Protein AF-0000000069237256 (afdb_homodimer)

pLDDT: mean 90.39, std 6.31, range [61.38, 97.62]

Solvent-accessible surface area (backbone atoms only — not comparable to full-atom values): 18627 Å² total; per-residue (Å²): 117,67,67,59,50,53,52,52,52,51,53,52,48,52,51,51,51,50,54,48,51,54,53,50,51,50,50,56,57,71,62,50,82,60,53,39,48,49,47,67,40,52,78,81,48,35,88,70,32,86,75,38,49,34,42,35,38,41,62,32,36,35,37,42,34,32,78,26,80,37,24,38,37,33,44,69,32,61,26,39,29,26,47,92,87,35,77,28,30,38,30,61,37,73,55,48,80,42,53,42,61,33,71,48,77,44,78,39,50,34,39,30,36,46,44,57,44,64,57,34,79,62,38,60,48,22,52,72,71,50,67,31,41,46,63,33,35,34,43,33,56,35,47,31,36,34,30,39,90,88,71,48,74,38,45,29,37,38,35,37,40,32,43,33,37,38,28,64,80,76,41,41,77,45,65,49,56,50,42,42,62,46,77,107,116,67,67,59,52,54,52,52,51,52,53,50,47,52,50,52,50,51,56,49,52,54,52,50,53,48,50,55,58,68,62,49,82,59,52,41,48,50,45,68,40,51,77,81,48,36,89,71,33,86,75,39,49,33,42,35,39,41,61,32,37,37,37,41,34,32,76,26,84,36,25,37,36,32,42,70,31,60,26,39,29,25,48,93,89,36,76,27,31,39,29,62,37,73,55,48,77,42,54,43,60,33,71,49,76,45,78,39,50,35,37,30,37,45,43,56,44,63,56,33,79,61,37,59,48,23,52,70,70,51,67,32,42,45,64,32,36,33,44,33,56,35,47,30,35,35,32,40,90,89,70,47,73,39,47,29,37,38,36,37,39,32,43,33,39,37,29,62,78,76,40,42,77,45,65,50,56,50,43,43,63,46,76,104

Structure (mmCIF, N/CA/C/O backbone):
data_AF-0000000069237256-model_v1
#
loop_
_entity.id
_entity.type
_entity.pdbx_description
1 polymer 'Late embryogenesis abundant protein LEA-2 subgroup domain-containing protein'
#
loop_
_atom_site.group_PDB
_atom_site.id
_atom_site.type_symbol
_atom_site.label_atom_id
_atom_site.label_alt_id
_atom_site.label_comp_id
_atom_site.label_asym_id
_atom_site.label_entity_id
_atom_site.label_seq_id
_atom_site.pdbx_PDB_ins_code
_atom_site.Cartn_x
_atom_site.Cartn_y
_atom_site.Cartn_z
_atom_site.occupancy
_atom_site.B_iso_or_equiv
_atom_site.auth_seq_id
_atom_site.auth_comp_id
_atom_site.auth_asym_id
_atom_site.auth_atom_id
_atom_site.pdbx_PDB_model_num
ATOM 1 N N . MET A 1 1 ? 31.969 -74.812 -43.219 1 62.59 1 MET A N 1
ATOM 2 C CA . MET A 1 1 ? 32.312 -73.938 -42.062 1 62.59 1 MET A CA 1
ATOM 3 C C . MET A 1 1 ? 31.969 -72.5 -42.312 1 62.59 1 MET A C 1
ATOM 5 O O . M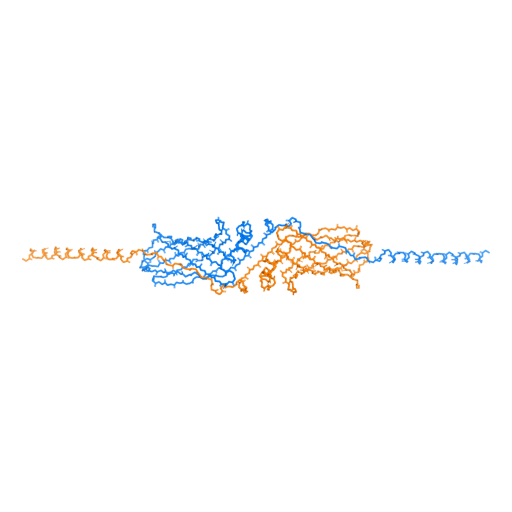ET A 1 1 ? 31.484 -71.812 -41.438 1 62.59 1 MET A O 1
ATOM 9 N N . ALA A 1 2 ? 32.031 -72 -43.531 1 80.56 2 ALA A N 1
ATOM 10 C CA . ALA A 1 2 ? 31.875 -70.562 -43.875 1 80.56 2 ALA A CA 1
ATOM 11 C C . ALA A 1 2 ? 30.406 -70.188 -43.969 1 80.56 2 ALA A C 1
ATOM 13 O O . ALA A 1 2 ? 30.031 -69.062 -43.625 1 80.56 2 ALA A O 1
ATOM 14 N N . ARG A 1 3 ? 29.547 -71.188 -44.344 1 88 3 ARG A N 1
ATOM 15 C CA . ARG A 1 3 ? 28.141 -70.875 -44.469 1 88 3 ARG A CA 1
ATOM 16 C C . ARG A 1 3 ? 27.469 -70.75 -43.125 1 88 3 ARG A C 1
ATOM 18 O O . ARG A 1 3 ? 26.594 -69.875 -42.938 1 88 3 ARG A O 1
ATOM 25 N N . GLY A 1 4 ? 27.938 -71.438 -42.188 1 84.12 4 GLY A N 1
ATOM 26 C CA . GLY A 1 4 ? 27.422 -71.375 -40.812 1 84.12 4 GLY A CA 1
ATOM 27 C C . GLY A 1 4 ? 27.766 -70.062 -40.094 1 84.12 4 GLY A C 1
ATOM 28 O O . GLY A 1 4 ? 26.938 -69.5 -39.375 1 84.12 4 GLY A O 1
ATOM 29 N N . LEU A 1 5 ? 29.031 -69.688 -40.531 1 88.06 5 LEU A N 1
ATOM 30 C CA . LEU A 1 5 ? 29.5 -68.438 -39.875 1 88.06 5 LEU A CA 1
ATOM 31 C C . LEU A 1 5 ? 28.719 -67.25 -40.406 1 88.06 5 LEU A C 1
ATOM 33 O O . LEU A 1 5 ? 28.359 -66.375 -39.625 1 88.06 5 LEU A O 1
ATOM 37 N N . LYS A 1 6 ? 28.391 -67.25 -41.656 1 91.12 6 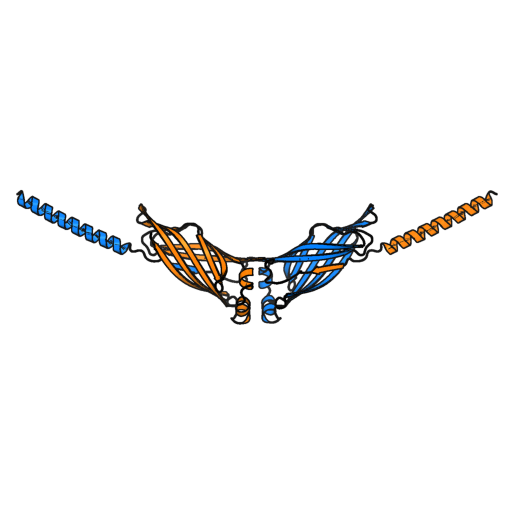LYS A N 1
ATOM 38 C CA . LYS A 1 6 ? 27.625 -66.125 -42.25 1 91.12 6 LYS A CA 1
ATOM 39 C C . LYS A 1 6 ? 26.203 -66.125 -41.688 1 91.12 6 LYS A C 1
ATOM 41 O O . LYS A 1 6 ? 25.672 -65.062 -41.406 1 91.12 6 LYS A O 1
ATOM 46 N N . PHE A 1 7 ? 25.625 -67.312 -41.5 1 89.88 7 PHE A N 1
ATOM 47 C CA . PHE A 1 7 ? 24.266 -67.375 -40.969 1 89.88 7 PHE A CA 1
ATOM 48 C C . PHE A 1 7 ? 24.234 -66.938 -39.5 1 89.88 7 PHE A C 1
ATOM 50 O O . PHE A 1 7 ? 23.297 -66.25 -39.094 1 89.88 7 PHE A O 1
ATOM 57 N N . CYS A 1 8 ? 25.234 -67.25 -38.719 1 89.81 8 CYS A N 1
ATOM 58 C CA . CYS A 1 8 ? 25.344 -66.875 -37.312 1 89.81 8 CYS A CA 1
ATOM 59 C C . CYS A 1 8 ? 25.5 -65.375 -37.188 1 89.81 8 CYS A C 1
ATOM 61 O O . CYS A 1 8 ? 24.906 -64.75 -36.312 1 89.81 8 CYS A O 1
ATOM 63 N N . LEU A 1 9 ? 26.188 -64.75 -38.156 1 90.94 9 LEU A N 1
ATOM 64 C CA . LEU A 1 9 ? 26.406 -63.281 -38.125 1 90.94 9 LEU A CA 1
ATOM 65 C C . LEU A 1 9 ? 25.125 -62.531 -38.469 1 90.94 9 LEU A C 1
ATOM 67 O O . LEU A 1 9 ? 24.828 -61.5 -37.844 1 90.94 9 LEU A O 1
ATOM 71 N N . ILE A 1 10 ? 24.344 -63.125 -39.375 1 90.38 10 ILE A N 1
ATOM 72 C CA . ILE A 1 10 ? 23.094 -62.5 -39.781 1 90.38 10 ILE A CA 1
ATOM 73 C C . ILE A 1 10 ? 22.094 -62.562 -38.656 1 90.38 10 ILE A C 1
ATOM 75 O O . ILE A 1 10 ? 21.422 -61.594 -38.344 1 90.38 10 ILE A O 1
ATOM 79 N N . ILE A 1 11 ? 22.016 -63.688 -37.938 1 90.69 11 ILE A N 1
ATOM 80 C CA . ILE A 1 11 ? 21.078 -63.875 -36.844 1 90.69 11 ILE A CA 1
ATOM 81 C C . ILE A 1 11 ? 21.438 -62.969 -35.688 1 90.69 11 ILE A C 1
ATOM 83 O O . ILE A 1 11 ? 20.578 -62.344 -35.062 1 90.69 11 ILE A O 1
ATOM 87 N N . SER A 1 12 ? 22.734 -62.844 -35.406 1 91.94 12 SER A N 1
ATOM 88 C CA . SER A 1 12 ? 23.219 -61.969 -34.344 1 91.94 12 SER A CA 1
ATOM 89 C C . SER A 1 12 ? 22.906 -60.531 -34.656 1 91.94 12 SER A C 1
ATOM 91 O O . SER A 1 12 ? 22.516 -59.75 -33.75 1 91.94 12 SER A O 1
ATOM 93 N N . ALA A 1 13 ? 22.984 -60.219 -35.906 1 93.25 13 ALA A N 1
ATOM 94 C CA . ALA A 1 13 ? 22.703 -58.844 -36.344 1 93.25 13 ALA A CA 1
ATOM 95 C C . ALA A 1 13 ? 21.234 -58.531 -36.188 1 93.25 13 ALA A C 1
ATOM 97 O O . ALA A 1 13 ? 20.875 -57.438 -35.688 1 93.25 13 ALA A O 1
ATOM 98 N N . VAL A 1 14 ? 20.453 -59.469 -36.594 1 92.31 14 VAL A N 1
ATOM 99 C CA . VAL A 1 14 ? 19.016 -59.25 -36.469 1 92.31 14 VAL A CA 1
ATOM 100 C C . VAL A 1 14 ? 18.625 -59.125 -35 1 92.31 14 VAL A C 1
ATOM 102 O O . VAL A 1 14 ? 17.797 -58.281 -34.656 1 92.31 14 VAL A O 1
ATOM 105 N N . PHE A 1 15 ? 19.219 -59.938 -34.125 1 92.81 15 PHE A N 1
ATOM 106 C CA . PHE A 1 15 ? 18.953 -59.906 -32.688 1 92.81 15 PHE A CA 1
ATOM 107 C C . PHE A 1 15 ? 19.375 -58.562 -32.094 1 92.81 15 PHE A C 1
ATOM 109 O O . PHE A 1 15 ? 18.625 -57.938 -31.359 1 92.81 15 PHE A O 1
ATOM 116 N N . LEU A 1 16 ? 20.516 -58.062 -32.5 1 94.06 16 LEU A N 1
ATOM 117 C CA . LEU A 1 16 ? 21.031 -56.781 -32 1 94.06 16 LEU A CA 1
ATOM 118 C C . LEU A 1 16 ? 20.125 -55.656 -32.469 1 94.06 16 LEU A C 1
ATOM 120 O O . LEU A 1 16 ? 19.844 -54.75 -31.672 1 94.06 16 LEU A O 1
ATOM 124 N N . ILE A 1 17 ? 19.672 -55.688 -33.656 1 94.62 17 ILE A N 1
ATOM 125 C CA . ILE A 1 17 ? 18.797 -54.656 -34.188 1 94.62 17 ILE A CA 1
ATOM 126 C C . ILE A 1 17 ? 17.469 -54.625 -33.438 1 94.62 17 ILE A C 1
ATOM 128 O O . ILE A 1 17 ? 16.953 -53.594 -33.062 1 94.62 17 ILE A O 1
ATOM 132 N N . THR A 1 18 ? 16.922 -55.812 -33.156 1 93.5 18 THR A N 1
ATOM 133 C CA . THR A 1 18 ? 15.664 -55.938 -32.469 1 93.5 18 THR A CA 1
ATOM 134 C C . THR A 1 18 ? 15.789 -55.375 -31.031 1 93.5 18 THR A C 1
ATOM 136 O O . THR A 1 18 ? 14.922 -54.625 -30.562 1 93.5 18 THR A O 1
ATOM 139 N N . VAL A 1 19 ? 16.875 -55.812 -30.328 1 93.62 19 VAL A N 1
ATOM 140 C CA . VAL A 1 19 ? 17.125 -55.344 -28.969 1 93.62 19 VAL A CA 1
ATOM 141 C C . VAL A 1 19 ? 17.281 -53.844 -28.969 1 93.62 19 VAL A C 1
ATOM 143 O O . VAL A 1 19 ? 16.75 -53.156 -28.094 1 93.62 19 VAL A O 1
ATOM 146 N N . SER A 1 20 ? 17.922 -53.281 -29.984 1 92.69 20 SER A N 1
ATOM 147 C CA . SER A 1 20 ? 18.125 -51.844 -30.094 1 92.69 20 SER A CA 1
ATOM 148 C C . SER A 1 20 ? 16.812 -51.125 -30.297 1 92.69 20 SER A C 1
ATOM 150 O O . SER A 1 20 ? 16.578 -50.062 -29.688 1 92.69 20 SER A O 1
ATOM 152 N N . ILE A 1 21 ? 15.953 -51.625 -31.109 1 92.31 21 ILE A N 1
ATOM 153 C CA . ILE A 1 21 ? 14.656 -51.031 -31.375 1 92.31 21 ILE A CA 1
ATOM 154 C C . ILE A 1 21 ? 13.812 -51.031 -30.094 1 92.31 21 ILE A C 1
ATOM 156 O O . ILE A 1 21 ? 13.164 -50.031 -29.766 1 92.31 21 ILE A O 1
ATOM 160 N N . VAL A 1 22 ? 13.758 -52.125 -29.359 1 91.38 22 VAL A N 1
ATOM 161 C CA . VAL A 1 22 ? 13 -52.25 -28.109 1 91.38 22 VAL A CA 1
ATOM 162 C C . VAL A 1 22 ? 13.516 -51.25 -27.094 1 91.38 22 VAL A C 1
ATOM 164 O O . VAL A 1 22 ? 12.734 -50.562 -26.422 1 91.38 22 VAL A O 1
ATOM 167 N N . ILE A 1 23 ? 14.82 -51.094 -26.906 1 90.06 23 ILE A N 1
ATOM 168 C CA . ILE A 1 23 ? 15.43 -50.156 -25.969 1 90.06 23 ILE A CA 1
ATOM 169 C C . ILE A 1 23 ? 15.055 -48.719 -26.359 1 90.06 23 ILE A C 1
ATOM 171 O O . ILE A 1 23 ? 14.688 -47.938 -25.484 1 90.06 23 ILE A O 1
ATOM 175 N N . LEU A 1 24 ? 15.094 -48.5 -27.609 1 88.25 24 LEU A N 1
ATOM 176 C CA . LEU A 1 24 ? 14.781 -47.156 -28.094 1 88.25 24 LEU A CA 1
ATOM 177 C C . LEU A 1 24 ? 13.328 -46.781 -27.797 1 88.25 24 LEU A C 1
ATOM 179 O O . LEU A 1 24 ? 13.031 -45.688 -27.359 1 88.25 24 LEU A O 1
ATOM 183 N N . THR A 1 25 ? 12.398 -47.656 -28.047 1 89.25 25 THR A N 1
ATOM 184 C CA . THR A 1 25 ? 10.984 -47.438 -27.797 1 89.25 25 THR A CA 1
ATOM 185 C C . THR A 1 25 ? 10.734 -47.25 -26.297 1 89.25 25 THR A C 1
ATOM 187 O O . THR A 1 25 ? 9.93 -46.375 -25.906 1 89.25 25 THR A O 1
ATOM 190 N N . LEU A 1 26 ? 11.352 -48 -25.5 1 86.31 26 LEU A N 1
ATOM 191 C CA . LEU A 1 26 ? 11.203 -47.875 -24.047 1 86.31 26 LEU A CA 1
ATOM 192 C C . LEU A 1 26 ? 11.703 -46.531 -23.562 1 86.31 26 LEU A C 1
ATOM 194 O O . LEU A 1 26 ? 11.047 -45.875 -22.75 1 86.31 26 LEU A O 1
ATOM 198 N N . ILE A 1 27 ? 12.781 -46.156 -24.109 1 79.5 27 ILE A N 1
ATOM 199 C CA . ILE A 1 27 ? 13.336 -44.875 -23.734 1 79.5 27 ILE A CA 1
ATOM 200 C C . ILE A 1 27 ? 12.375 -43.75 -24.156 1 79.5 27 ILE A C 1
ATOM 202 O O . ILE A 1 27 ? 12.109 -42.844 -23.375 1 79.5 27 ILE A O 1
ATOM 206 N N . LEU A 1 28 ? 11.766 -43.906 -25.281 1 82 28 LEU A N 1
ATOM 207 C CA . LEU A 1 28 ? 10.867 -42.875 -25.781 1 82 28 LEU A CA 1
ATOM 208 C C . LEU A 1 28 ? 9.586 -42.812 -24.953 1 82 28 LEU A C 1
ATOM 210 O O . LEU A 1 28 ? 8.969 -41.781 -24.812 1 82 28 LEU A O 1
ATOM 214 N N . THR A 1 29 ? 9.281 -43.938 -24.5 1 82.19 29 THR A N 1
ATOM 215 C CA . THR A 1 29 ? 8.047 -44 -23.719 1 82.19 29 THR A CA 1
ATOM 216 C C . THR A 1 29 ? 8.289 -43.5 -22.281 1 82.19 29 THR A C 1
ATOM 218 O O . THR A 1 29 ? 7.457 -42.781 -21.719 1 82.19 29 THR A O 1
ATOM 221 N N . ILE A 1 30 ? 9.359 -43.875 -21.719 1 78.25 30 ILE A N 1
ATOM 222 C CA . ILE A 1 30 ? 9.695 -43.5 -20.344 1 78.25 30 ILE A CA 1
ATOM 223 C C . ILE A 1 30 ? 9.953 -42 -20.266 1 78.25 30 ILE A C 1
ATOM 225 O O . ILE A 1 30 ? 9.625 -41.375 -19.266 1 78.25 30 ILE A O 1
ATOM 229 N N . PHE A 1 31 ? 10.453 -41.469 -21.344 1 80 31 PHE A N 1
ATOM 230 C CA . PHE A 1 31 ? 10.859 -40.062 -21.328 1 80 31 PHE A CA 1
ATOM 231 C C . PHE A 1 31 ? 9.758 -39.156 -21.875 1 80 31 PHE A C 1
ATOM 233 O O . PHE A 1 31 ? 9.992 -38 -22.156 1 80 31 PHE A O 1
ATOM 240 N N . LYS A 1 32 ? 8.625 -39.844 -22.016 1 83.94 32 LYS A N 1
ATOM 241 C CA . LYS A 1 32 ? 7.492 -39 -22.359 1 83.94 32 LYS A CA 1
ATOM 242 C C . LYS A 1 32 ? 7.277 -37.906 -21.312 1 83.94 32 LYS A C 1
ATOM 244 O O . LYS A 1 32 ? 7.156 -38.219 -20.125 1 83.94 32 LYS A O 1
ATOM 249 N N . PRO A 1 33 ? 7.336 -36.719 -21.766 1 86.06 33 PRO A N 1
ATOM 250 C CA . PRO A 1 33 ? 7.238 -35.625 -20.812 1 86.06 33 PRO A CA 1
ATOM 251 C C . PRO A 1 33 ? 5.875 -35.562 -20.125 1 86.06 33 PRO A C 1
ATOM 253 O O . PRO A 1 33 ? 4.844 -35.75 -20.766 1 86.06 33 PRO A O 1
ATOM 256 N N . LYS A 1 34 ? 5.922 -35.438 -18.844 1 91.38 34 LYS A N 1
ATOM 257 C CA . LYS A 1 34 ? 4.734 -35.156 -18.031 1 91.38 34 LYS A CA 1
ATOM 258 C C . LYS A 1 34 ? 4.699 -33.719 -17.562 1 91.38 34 LYS A C 1
ATOM 260 O O . LYS A 1 34 ? 5.746 -33.062 -17.406 1 91.38 34 LYS A O 1
ATOM 265 N N . ASP A 1 35 ? 3.504 -33.188 -17.375 1 94.19 35 ASP A N 1
ATOM 266 C CA . ASP A 1 35 ? 3.355 -31.828 -16.891 1 94.19 35 ASP A CA 1
ATOM 267 C C . ASP A 1 35 ? 3.801 -31.719 -15.43 1 94.19 35 ASP A C 1
ATOM 269 O O . ASP A 1 35 ? 3.533 -32.594 -14.617 1 94.19 35 ASP A O 1
ATOM 273 N N . PRO A 1 36 ? 4.434 -30.75 -15.156 1 93.25 36 PRO A N 1
ATOM 274 C CA . PRO A 1 36 ? 4.781 -30.516 -13.758 1 93.25 36 PRO A CA 1
ATOM 275 C C . PRO A 1 36 ? 3.572 -30.141 -12.906 1 93.25 36 PRO A C 1
ATOM 277 O O . PRO A 1 36 ? 2.521 -29.781 -13.438 1 93.25 36 PRO A O 1
ATOM 280 N N . THR A 1 37 ? 3.758 -30.344 -11.664 1 93.25 37 THR A N 1
ATOM 281 C CA . THR A 1 37 ? 2.75 -29.859 -10.727 1 93.25 37 THR A CA 1
ATOM 282 C C . THR A 1 37 ? 3.25 -28.641 -9.969 1 93.25 37 THR A C 1
ATOM 284 O O . THR A 1 37 ? 4.258 -28.703 -9.266 1 93.25 37 THR A O 1
ATOM 287 N N . ILE A 1 38 ? 2.518 -27.641 -10.219 1 92.25 38 ILE A N 1
ATOM 288 C CA . ILE A 1 38 ? 2.852 -26.391 -9.555 1 92.25 38 ILE A CA 1
ATOM 289 C C . ILE A 1 38 ? 1.737 -26 -8.586 1 92.25 38 ILE A C 1
ATOM 291 O O . ILE A 1 38 ? 0.554 -26.109 -8.914 1 92.25 38 ILE A O 1
ATOM 295 N N . SER A 1 39 ? 2.092 -25.609 -7.434 1 91.25 39 SER A N 1
ATOM 296 C CA . SER A 1 39 ? 1.135 -25.141 -6.434 1 91.25 39 SER A CA 1
ATOM 297 C C . SER A 1 39 ? 1.619 -23.875 -5.75 1 91.25 39 SER A C 1
ATOM 299 O O . SER A 1 39 ? 2.826 -23.641 -5.637 1 91.25 39 SER A O 1
ATOM 301 N N . VAL A 1 40 ? 0.64 -23.125 -5.414 1 92 40 VAL A N 1
ATOM 302 C CA . VAL A 1 40 ? 0.938 -21.875 -4.738 1 92 40 VAL A CA 1
ATOM 303 C C . VAL A 1 40 ? 0.382 -21.906 -3.316 1 92 40 VAL A C 1
ATOM 305 O O . VAL A 1 40 ? -0.728 -22.391 -3.088 1 92 40 VAL A O 1
ATOM 308 N N . SER A 1 41 ? 1.261 -21.438 -2.457 1 89.75 41 SER A N 1
ATOM 309 C CA . SER A 1 41 ? 0.823 -21.344 -1.067 1 89.75 41 SER A CA 1
ATOM 310 C C . SER A 1 41 ? 1.237 -20.016 -0.446 1 89.75 41 SER A C 1
ATOM 312 O O . SER A 1 41 ? 2.25 -19.438 -0.835 1 89.75 41 SER A O 1
ATOM 314 N N . LEU A 1 42 ? 0.346 -19.594 0.355 1 87.62 42 LEU A N 1
ATOM 315 C CA . LEU A 1 42 ? 0.617 -18.438 1.203 1 87.62 42 LEU A CA 1
ATOM 316 C C . LEU A 1 42 ? 0.72 -18.844 2.668 1 87.62 42 LEU A C 1
ATOM 318 O O . LEU A 1 42 ? -0.249 -18.719 3.422 1 87.62 42 LEU A O 1
ATOM 322 N N . PRO A 1 43 ? 1.938 -19.297 2.969 1 81.06 43 PRO A N 1
ATOM 323 C CA . PRO A 1 43 ? 2.059 -19.781 4.348 1 81.06 43 PRO A CA 1
ATOM 324 C C . PRO A 1 43 ? 1.698 -18.719 5.379 1 81.06 43 PRO A C 1
ATOM 326 O O . PRO A 1 43 ? 2.123 -17.562 5.258 1 81.06 43 PRO A O 1
ATOM 329 N N . HIS A 1 44 ? 0.882 -19 6.316 1 77.5 44 HIS A N 1
ATOM 330 C CA . HIS A 1 44 ? 0.502 -18.172 7.457 1 77.5 44 HIS A CA 1
ATOM 331 C C . HIS A 1 44 ? -0.126 -16.859 7.004 1 77.5 44 HIS A C 1
ATOM 333 O O . HIS A 1 44 ? 0.164 -15.797 7.562 1 77.5 44 HIS A O 1
ATOM 339 N N . PHE A 1 45 ? -0.812 -17.109 5.883 1 82.38 45 PHE A N 1
ATOM 340 C CA . PHE A 1 45 ? -1.518 -15.914 5.445 1 82.38 45 PHE A CA 1
ATOM 341 C C . PHE A 1 45 ? -2.385 -15.352 6.57 1 82.38 45 PHE A C 1
ATOM 343 O O . PHE A 1 45 ? -3.217 -16.062 7.133 1 82.38 45 PHE A O 1
ATOM 350 N N . ASN A 1 46 ? -2.02 -14.164 6.859 1 78.38 46 ASN A N 1
ATOM 351 C CA . ASN A 1 46 ? -2.758 -13.289 7.762 1 78.38 46 ASN A CA 1
ATOM 352 C C . ASN A 1 46 ? -2.617 -11.82 7.359 1 78.38 46 ASN A C 1
ATOM 354 O O . ASN A 1 46 ? -1.506 -11.289 7.316 1 78.38 46 ASN A O 1
ATOM 358 N N . LEU A 1 47 ? -3.775 -11.414 6.945 1 77.75 47 LEU A N 1
ATOM 359 C CA . LEU A 1 47 ? -3.729 -10.031 6.48 1 77.75 47 LEU A CA 1
ATOM 360 C C . LEU A 1 47 ? -3.057 -9.133 7.516 1 77.75 47 LEU A C 1
ATOM 362 O O . LEU A 1 47 ? -2.529 -8.07 7.176 1 77.75 47 LEU A O 1
ATOM 366 N N . LEU A 1 48 ? -3.109 -9.688 8.766 1 76 48 LEU A N 1
ATOM 367 C CA . LEU A 1 48 ? -2.557 -8.891 9.852 1 76 48 LEU A CA 1
ATOM 368 C C . LEU A 1 48 ? -1.105 -9.281 10.125 1 76 48 LEU A C 1
ATOM 370 O O . LEU A 1 48 ? -0.48 -8.742 11.047 1 76 48 LEU A O 1
ATOM 374 N N . SER A 1 49 ? -0.644 -10.141 9.281 1 79 49 SER A N 1
ATOM 375 C CA . SER A 1 49 ? 0.738 -10.578 9.453 1 79 49 SER A CA 1
ATOM 376 C C . SER A 1 49 ? 1.711 -9.414 9.266 1 79 49 SER A C 1
ATOM 378 O O . SER A 1 49 ? 1.53 -8.586 8.367 1 79 49 SER A O 1
ATOM 380 N N . PRO A 1 50 ? 2.719 -9.367 10.133 1 74.5 50 PRO A N 1
ATOM 381 C CA . PRO A 1 50 ? 3.715 -8.297 10 1 74.5 50 PRO A CA 1
ATOM 382 C C . PRO A 1 50 ? 4.527 -8.406 8.711 1 74.5 50 PRO A C 1
ATOM 384 O O . PRO A 1 50 ? 5.203 -7.457 8.32 1 74.5 50 PRO A O 1
ATOM 387 N N . ASN A 1 51 ? 4.367 -9.531 8.047 1 77.56 51 ASN A N 1
ATOM 388 C CA . ASN A 1 51 ? 5.148 -9.727 6.824 1 77.56 51 ASN A CA 1
ATOM 389 C C . ASN A 1 51 ? 4.473 -9.086 5.617 1 77.56 51 ASN A C 1
ATOM 391 O O . ASN A 1 51 ? 5.062 -9.008 4.535 1 77.56 51 ASN A O 1
ATOM 395 N N . ILE A 1 52 ? 3.287 -8.664 5.891 1 78.5 52 ILE A N 1
ATOM 396 C CA . ILE A 1 52 ? 2.574 -7.977 4.82 1 78.5 52 ILE A CA 1
ATOM 397 C C . ILE A 1 52 ? 2.764 -6.469 4.969 1 78.5 52 ILE A C 1
ATOM 399 O O . ILE A 1 52 ? 2.549 -5.91 6.047 1 78.5 52 ILE A O 1
ATOM 403 N N . THR A 1 53 ? 3.316 -5.855 3.967 1 79.88 53 THR A N 1
ATOM 404 C CA . THR A 1 53 ? 3.494 -4.41 3.98 1 79.88 53 THR A CA 1
ATOM 405 C C . THR A 1 53 ? 2.5 -3.732 3.039 1 79.88 53 THR A C 1
ATOM 407 O O . THR A 1 53 ? 2.273 -4.207 1.924 1 79.88 53 THR A O 1
ATOM 410 N N . MET A 1 54 ? 1.822 -2.805 3.615 1 85.06 54 MET A N 1
ATOM 411 C CA . MET A 1 54 ? 0.903 -2 2.816 1 85.06 54 MET A CA 1
ATOM 412 C C . MET A 1 54 ? 1.139 -0.512 3.051 1 85.06 54 MET A C 1
ATOM 414 O O . MET A 1 54 ? 1.215 -0.063 4.195 1 85.06 54 MET A O 1
ATOM 418 N N . ASN A 1 55 ? 1.254 0.252 1.952 1 84.88 55 ASN A N 1
ATOM 419 C CA . ASN A 1 55 ? 1.468 1.69 2.07 1 84.88 55 ASN A CA 1
ATOM 420 C C . ASN A 1 55 ? 0.551 2.473 1.134 1 84.88 55 ASN A C 1
ATOM 422 O O . ASN A 1 55 ? 0.129 1.956 0.097 1 84.88 55 ASN A O 1
ATOM 426 N N . MET A 1 56 ? 0.255 3.689 1.601 1 88.25 56 MET A N 1
ATOM 427 C CA . MET A 1 56 ? -0.56 4.605 0.806 1 88.25 56 MET A CA 1
ATOM 428 C C . MET A 1 56 ? -0.025 6.031 0.901 1 88.25 56 MET A C 1
ATOM 430 O O . MET A 1 56 ? 0.412 6.465 1.968 1 88.25 56 MET A O 1
ATOM 434 N N . THR A 1 57 ? -0 6.715 -0.203 1 89.06 57 THR A N 1
ATOM 435 C CA . THR A 1 57 ? 0.379 8.125 -0.239 1 89.06 57 THR A CA 1
ATOM 436 C C . THR A 1 57 ? -0.79 8.984 -0.705 1 89.06 57 THR A C 1
ATOM 438 O O . THR A 1 57 ? -1.379 8.727 -1.757 1 89.06 57 THR A O 1
ATOM 441 N N . LEU A 1 58 ? -1.104 9.953 0.089 1 89.81 58 LEU A N 1
ATOM 442 C CA . LEU A 1 58 ? -2.219 10.844 -0.195 1 89.81 58 LEU A CA 1
ATOM 443 C C . LEU A 1 58 ? -1.736 12.281 -0.356 1 89.81 58 LEU A C 1
ATOM 445 O O . LEU A 1 58 ? -1.18 12.859 0.579 1 89.81 58 LEU A O 1
ATOM 449 N N . PRO A 1 59 ? -1.99 12.836 -1.488 1 90 59 PRO A N 1
ATOM 450 C CA . PRO A 1 59 ? -1.663 14.25 -1.634 1 90 59 PRO A CA 1
ATOM 451 C C . PRO A 1 59 ? -2.566 15.156 -0.795 1 90 59 PRO A C 1
ATOM 453 O O . PRO A 1 59 ? -3.773 14.922 -0.712 1 90 59 PRO A O 1
ATOM 456 N N . MET A 1 60 ? -1.93 16.203 -0.214 1 91.06 60 MET A N 1
ATOM 457 C CA . MET A 1 60 ? -2.703 17.125 0.61 1 91.06 60 MET A CA 1
ATOM 458 C C . MET A 1 60 ? -2.145 18.547 0.51 1 91.06 60 MET A C 1
ATOM 460 O O . MET A 1 60 ? -1.001 18.734 0.09 1 91.06 60 MET A O 1
ATOM 464 N N . VAL A 1 61 ? -3.018 19.406 0.862 1 93.38 61 VAL A N 1
ATOM 465 C CA . VAL A 1 61 ? -2.65 20.828 0.902 1 93.38 61 VAL A CA 1
ATOM 466 C C . VAL A 1 61 ? -2.902 21.391 2.299 1 93.38 61 VAL A C 1
ATOM 468 O O . VAL A 1 61 ? -3.982 21.203 2.865 1 93.38 61 VAL A O 1
ATOM 471 N N . ILE A 1 62 ? -1.885 22 2.811 1 94.88 62 ILE A N 1
ATOM 472 C CA . ILE A 1 62 ? -1.983 22.672 4.098 1 94.88 62 ILE A CA 1
ATOM 473 C C . ILE A 1 62 ? -2.002 24.188 3.889 1 94.88 62 ILE A C 1
ATOM 475 O O . ILE A 1 62 ? -1.09 24.734 3.273 1 94.88 62 ILE A O 1
ATOM 479 N N . THR A 1 63 ? -3.045 24.766 4.332 1 95.25 63 THR A N 1
ATOM 480 C CA . THR A 1 63 ? -3.146 26.219 4.266 1 95.25 63 THR A CA 1
ATOM 481 C C . THR A 1 63 ? -2.789 26.844 5.609 1 95.25 63 THR A C 1
ATOM 483 O O . THR A 1 63 ? -3.361 26.484 6.641 1 95.25 63 THR A O 1
ATOM 486 N N . ILE A 1 64 ? -1.88 27.734 5.57 1 96.31 64 ILE A N 1
ATOM 487 C CA . ILE A 1 64 ? -1.428 28.422 6.773 1 96.31 64 ILE A CA 1
ATOM 488 C C . ILE A 1 64 ? -1.697 29.922 6.645 1 96.31 64 ILE A C 1
ATOM 490 O O . ILE A 1 64 ? -1.16 30.578 5.754 1 96.31 64 ILE A O 1
ATOM 494 N N . LEU A 1 65 ? -2.5 30.391 7.516 1 96.69 65 LEU A N 1
ATOM 495 C CA . LEU A 1 65 ? -2.779 31.812 7.598 1 96.69 65 LEU A CA 1
ATOM 496 C C . LEU A 1 65 ? -2.082 32.438 8.797 1 96.69 65 LEU A C 1
ATOM 498 O O . LEU A 1 65 ? -2.318 32.031 9.938 1 96.69 65 LEU A O 1
ATOM 502 N N . ASN A 1 66 ? -1.245 33.375 8.555 1 96 66 ASN A N 1
ATOM 503 C CA . ASN A 1 66 ? -0.583 34.156 9.586 1 96 66 ASN A CA 1
ATOM 504 C C . ASN A 1 66 ? -1.272 35.5 9.789 1 96 66 ASN A C 1
ATOM 506 O O . ASN A 1 66 ? -1.151 36.406 8.953 1 96 66 ASN A O 1
ATOM 510 N N . PRO A 1 67 ? -1.942 35.656 10.82 1 94.56 67 PRO A N 1
ATOM 511 C CA . PRO A 1 67 ? -2.652 36.906 11.047 1 94.56 67 PRO A CA 1
ATOM 512 C C . PRO A 1 67 ? -1.775 37.969 11.711 1 94.56 67 PRO A C 1
ATOM 514 O O . PRO A 1 67 ? -2.223 39.094 11.922 1 94.56 67 PRO A O 1
ATOM 517 N N . ASN A 1 68 ? -0.524 37.625 11.914 1 92.81 68 ASN A N 1
ATOM 518 C CA . ASN A 1 68 ? 0.34 38.5 12.695 1 92.81 68 ASN A CA 1
ATOM 519 C C . ASN A 1 68 ? 1.145 39.438 11.797 1 92.81 68 ASN A C 1
ATOM 521 O O . ASN A 1 68 ? 1.298 39.188 10.602 1 92.81 68 ASN A O 1
ATOM 525 N N . TYR A 1 69 ? 1.632 40.469 12.406 1 90.5 69 TYR A N 1
ATOM 526 C CA . TYR A 1 69 ? 2.461 41.406 11.68 1 90.5 69 TYR A CA 1
ATOM 527 C C . TYR A 1 69 ? 3.881 40.906 11.508 1 90.5 69 TYR A C 1
ATOM 529 O O . TYR A 1 69 ? 4.641 41.406 10.68 1 90.5 69 TYR A O 1
ATOM 537 N N . GLY A 1 70 ? 4.133 39.938 12.273 1 91.56 70 GLY A N 1
ATOM 538 C CA . GLY A 1 70 ? 5.414 39.281 12.117 1 91.56 70 GLY A CA 1
ATOM 539 C C . GLY A 1 70 ? 5.355 38.094 11.172 1 91.56 70 GLY A C 1
ATOM 540 O O . GLY A 1 70 ? 4.297 37.469 11 1 91.56 70 GLY A O 1
ATOM 541 N N . SER A 1 71 ? 6.469 37.75 10.625 1 95.38 71 SER A N 1
ATOM 542 C CA . SER A 1 71 ? 6.578 36.531 9.797 1 95.38 71 SER A CA 1
ATOM 543 C C . SER A 1 71 ? 7.047 35.344 10.617 1 95.38 71 SER A C 1
ATOM 545 O O . SER A 1 71 ? 7.438 35.5 11.781 1 95.38 71 SER A O 1
ATOM 547 N N . PHE A 1 72 ? 6.871 34.25 10.062 1 95.75 72 PHE A N 1
ATOM 548 C CA . PHE A 1 72 ? 7.281 33.031 10.742 1 95.75 72 PHE A CA 1
ATOM 549 C C . PHE A 1 72 ? 7.992 32.094 9.773 1 95.75 72 PHE A C 1
ATOM 551 O O . PHE A 1 72 ? 7.488 31.828 8.68 1 95.75 72 PHE A O 1
ATOM 558 N N . LYS A 1 73 ? 9.117 31.688 10.141 1 96.94 73 LYS A N 1
ATOM 559 C CA . LYS A 1 73 ? 9.852 30.672 9.398 1 96.94 73 LYS A CA 1
ATOM 560 C C . LYS A 1 73 ? 9.977 29.375 10.203 1 96.94 73 LYS A C 1
ATOM 562 O O . LYS A 1 73 ? 10.672 29.344 11.219 1 96.94 73 LYS A O 1
ATOM 567 N N . TYR A 1 74 ? 9.305 28.391 9.727 1 97.06 74 TYR A N 1
ATOM 568 C CA . TYR A 1 74 ? 9.398 27.125 10.453 1 97.06 74 TYR A CA 1
ATOM 569 C C . TYR A 1 74 ? 10.398 26.188 9.789 1 97.06 74 TYR A C 1
ATOM 571 O O . TYR A 1 74 ? 10.719 26.344 8.609 1 97.06 74 TYR A O 1
ATOM 579 N N . GLN A 1 75 ? 10.836 25.188 10.555 1 97.62 75 GLN A N 1
ATOM 580 C CA . GLN A 1 75 ? 11.797 24.172 10.109 1 97.62 75 GLN A CA 1
ATOM 581 C C . GLN A 1 75 ? 11.086 22.938 9.586 1 97.62 75 GLN A C 1
ATOM 583 O O . GLN A 1 75 ? 9.859 22.828 9.664 1 97.62 75 GLN A O 1
ATOM 588 N N . ASN A 1 76 ? 11.93 22.078 8.953 1 97.44 76 ASN A N 1
ATOM 589 C CA . ASN A 1 76 ? 11.375 20.797 8.555 1 97.44 76 ASN A CA 1
ATOM 590 C C . ASN A 1 76 ? 10.766 20.062 9.75 1 97.44 76 ASN A C 1
ATOM 592 O O . ASN A 1 76 ? 11.359 20.016 10.828 1 97.44 76 ASN A O 1
ATOM 596 N N . SER A 1 77 ? 9.602 19.609 9.477 1 96.62 77 SER A N 1
ATOM 597 C CA . SER A 1 77 ? 8.891 18.922 10.547 1 96.62 77 SER A CA 1
ATOM 598 C C . SER A 1 77 ? 8.109 17.719 10 1 96.62 77 SER A C 1
ATOM 600 O O . SER A 1 77 ? 8.055 17.516 8.789 1 96.62 77 SER A O 1
ATOM 602 N N . ILE A 1 78 ? 7.645 16.906 10.93 1 96.62 78 ILE A N 1
ATOM 603 C CA . ILE A 1 78 ? 6.801 15.766 10.586 1 96.62 78 ILE A CA 1
ATOM 604 C C . ILE A 1 78 ? 5.512 15.812 11.406 1 96.62 78 ILE A C 1
ATOM 606 O O . ILE A 1 78 ? 5.551 15.953 12.625 1 96.62 78 ILE A O 1
ATOM 610 N N . GLY A 1 79 ? 4.449 15.773 10.742 1 97 79 GLY A N 1
ATOM 611 C CA . GLY A 1 79 ? 3.164 15.547 11.391 1 97 79 GLY A CA 1
ATOM 612 C C . GLY A 1 79 ? 2.785 14.086 11.469 1 97 79 GLY A C 1
ATOM 613 O O . GLY A 1 79 ? 3.244 13.273 10.664 1 97 79 GLY A O 1
ATOM 614 N N . TYR A 1 80 ? 1.956 13.836 12.445 1 97 80 TYR A N 1
ATOM 615 C CA . TYR A 1 80 ? 1.519 12.461 12.625 1 97 80 TYR A CA 1
ATOM 616 C C . TYR A 1 80 ? -0.001 12.359 12.562 1 97 80 TYR A C 1
ATOM 618 O O . TYR A 1 80 ? -0.71 13.234 13.055 1 97 80 TYR A O 1
ATOM 626 N N . VAL A 1 81 ? -0.437 11.32 11.953 1 96.44 81 VAL A N 1
ATOM 627 C CA . VAL A 1 81 ? -1.862 11.023 11.875 1 96.44 81 VAL A CA 1
ATOM 628 C C . VAL A 1 81 ? -2.174 9.766 12.68 1 96.44 81 VAL A C 1
ATOM 630 O O . VAL A 1 81 ? -1.478 8.758 12.555 1 96.44 81 VAL A O 1
ATOM 633 N N . ALA A 1 82 ? -3.168 9.891 13.445 1 96.69 82 ALA A N 1
ATOM 634 C CA . ALA A 1 82 ? -3.547 8.75 14.281 1 96.69 82 ALA A CA 1
ATOM 635 C C . ALA A 1 82 ? -4.973 8.297 13.977 1 96.69 82 ALA A C 1
ATOM 637 O O . ALA A 1 82 ? -5.828 9.117 13.617 1 96.69 82 ALA A O 1
ATOM 638 N N . TYR A 1 83 ? -5.168 6.977 14.055 1 95.38 83 TYR A N 1
ATOM 639 C CA . TYR A 1 83 ? -6.457 6.293 14.016 1 95.38 83 TYR A CA 1
ATOM 640 C C . TYR A 1 83 ? -6.727 5.559 15.32 1 95.38 83 TYR A C 1
ATOM 642 O O . TYR A 1 83 ? -6.012 4.617 15.672 1 95.38 83 TYR A O 1
ATOM 650 N N . TYR A 1 84 ? -7.727 5.941 16.109 1 90.06 84 TYR A N 1
ATOM 651 C CA . TYR A 1 84 ? -8.031 5.43 17.438 1 90.06 84 TYR A CA 1
ATOM 652 C C . TYR A 1 84 ? -6.758 5.285 18.266 1 90.06 84 TYR A C 1
ATOM 654 O O . TYR A 1 84 ? -6.438 4.191 18.734 1 90.06 84 TYR A O 1
ATOM 662 N N . ASP A 1 85 ? -5.836 6.129 18.297 1 86.81 85 ASP A N 1
ATOM 663 C CA . ASP A 1 85 ? -4.684 6.27 19.172 1 86.81 85 ASP A CA 1
ATOM 664 C C . ASP A 1 85 ? -3.451 5.582 18.594 1 86.81 85 ASP A C 1
ATOM 666 O O . ASP A 1 85 ? -2.465 5.359 19.297 1 86.81 85 ASP A O 1
ATOM 670 N N . THR A 1 86 ? -3.588 5.074 17.469 1 93 86 THR A N 1
ATOM 671 C CA . THR A 1 86 ? -2.449 4.477 16.781 1 93 86 THR A CA 1
ATOM 672 C C . THR A 1 86 ? -1.964 5.379 15.648 1 93 86 THR A C 1
ATOM 674 O O . THR A 1 86 ? -2.762 5.84 14.836 1 93 86 THR A O 1
ATOM 677 N N . ILE A 1 87 ? -0.697 5.566 15.648 1 95.38 87 ILE A N 1
ATOM 678 C CA . ILE A 1 87 ? -0.129 6.359 14.562 1 95.38 87 ILE A CA 1
ATOM 679 C C . ILE A 1 87 ? -0.145 5.547 13.273 1 95.38 87 ILE A C 1
ATOM 681 O O . ILE A 1 87 ? 0.429 4.457 13.211 1 95.38 87 ILE A O 1
ATOM 685 N N . VAL A 1 88 ? -0.778 6 12.258 1 94.44 88 VAL A N 1
ATOM 686 C CA . VAL A 1 88 ? -0.949 5.23 11.031 1 94.44 88 VAL A CA 1
ATOM 687 C C . VAL A 1 88 ? -0.388 6.012 9.852 1 94.44 88 VAL A C 1
ATOM 689 O O . VAL A 1 88 ? -0.345 5.508 8.727 1 94.44 88 VAL A O 1
ATOM 692 N N . GLY A 1 89 ? -0.005 7.254 10.117 1 95.44 89 GLY A N 1
ATOM 693 C CA . GLY A 1 89 ? 0.497 8.055 9.008 1 95.44 89 GLY A CA 1
ATOM 694 C C . GLY A 1 89 ? 1.451 9.148 9.445 1 95.44 89 GLY A C 1
ATOM 695 O O . GLY A 1 89 ? 1.496 9.5 10.633 1 95.44 89 GLY A O 1
ATOM 696 N N . ASN A 1 90 ? 2.205 9.625 8.5 1 95.94 90 ASN A N 1
ATOM 697 C CA . ASN A 1 90 ? 3.102 10.758 8.703 1 95.94 90 ASN A CA 1
ATOM 698 C C . ASN A 1 90 ? 2.992 11.766 7.562 1 95.94 90 ASN A C 1
ATOM 700 O O . ASN A 1 90 ? 2.693 11.398 6.426 1 95.94 90 ASN A O 1
ATOM 704 N N . ILE A 1 91 ? 3.221 12.945 7.934 1 96.38 91 ILE A N 1
ATOM 705 C CA . ILE A 1 91 ? 3.143 14.055 6.98 1 96.38 91 ILE A CA 1
ATOM 706 C C . ILE A 1 91 ? 4.426 14.875 7.035 1 96.38 91 ILE A C 1
ATOM 708 O O . ILE A 1 91 ? 4.613 15.688 7.941 1 96.38 91 ILE A O 1
ATOM 712 N N . PRO A 1 92 ? 5.262 14.719 6.121 1 96.88 92 PRO A N 1
ATOM 713 C CA . PRO A 1 92 ? 6.434 15.594 6.07 1 96.88 92 PRO A CA 1
ATOM 714 C C . PRO A 1 92 ? 6.078 17.031 5.703 1 96.88 92 PRO A C 1
ATOM 716 O O . PRO A 1 92 ? 5.332 17.266 4.75 1 96.88 92 PRO A O 1
ATOM 719 N N . ILE A 1 93 ? 6.586 17.859 6.438 1 96.31 93 ILE A N 1
ATOM 720 C CA . ILE A 1 93 ? 6.379 19.281 6.191 1 96.31 93 ILE A CA 1
ATOM 721 C C . ILE A 1 93 ? 7.73 19.984 6.02 1 96.31 93 ILE A C 1
ATOM 723 O O . ILE A 1 93 ? 8.5 20.094 6.977 1 96.31 93 ILE A O 1
ATOM 727 N N . GLU A 1 94 ? 7.922 20.5 4.887 1 96.94 94 GLU A N 1
ATOM 728 C CA . GLU A 1 94 ? 9.188 21.172 4.609 1 96.94 94 GLU A CA 1
ATOM 729 C C . GLU A 1 94 ? 9.188 22.609 5.137 1 96.94 94 GLU A C 1
ATOM 731 O O . GLU A 1 94 ? 8.133 23.25 5.195 1 96.94 94 GLU A O 1
ATOM 736 N N . SER A 1 95 ? 10.367 23 5.441 1 97.5 95 SER A N 1
ATOM 737 C CA . SER A 1 95 ? 10.531 24.359 5.945 1 97.5 95 SER A CA 1
ATOM 738 C C . SER A 1 95 ? 10.023 25.391 4.941 1 97.5 95 SER A C 1
ATOM 740 O O . SER A 1 95 ? 10.242 25.25 3.736 1 97.5 95 SER A O 1
ATOM 742 N N . GLN A 1 96 ? 9.297 26.344 5.453 1 96.81 96 GLN A N 1
ATOM 743 C CA . GLN A 1 96 ? 8.789 27.422 4.621 1 96.81 96 GLN A CA 1
ATOM 744 C C . GLN A 1 96 ? 8.75 28.75 5.395 1 96.81 96 GLN A C 1
ATOM 746 O O . GLN A 1 96 ? 8.727 28.75 6.629 1 96.81 96 GLN A O 1
ATOM 751 N N . PHE A 1 97 ? 8.805 29.766 4.625 1 96.88 97 PHE A N 1
ATOM 752 C CA . PHE A 1 97 ? 8.641 31.125 5.152 1 96.88 97 PHE A CA 1
ATOM 753 C C . PHE A 1 97 ? 7.199 31.594 5 1 96.88 97 PHE A C 1
ATOM 755 O O . PHE A 1 97 ? 6.648 31.578 3.896 1 96.88 97 PHE A O 1
ATOM 762 N N . VAL A 1 98 ? 6.598 31.969 6.145 1 96.94 98 VAL A N 1
ATOM 763 C CA . VAL A 1 98 ? 5.234 32.5 6.137 1 96.94 98 VAL A CA 1
ATOM 764 C C . VAL A 1 98 ? 5.254 34 6.41 1 96.94 98 VAL A C 1
ATOM 766 O O . VAL A 1 98 ? 5.438 34.406 7.551 1 96.94 98 VAL A O 1
ATOM 769 N N . PRO A 1 99 ? 4.953 34.781 5.375 1 96.56 99 PRO A N 1
ATOM 770 C CA . PRO A 1 99 ? 5.008 36.25 5.57 1 96.56 99 PRO A CA 1
ATOM 771 C C . PRO A 1 99 ? 3.928 36.75 6.523 1 96.56 99 PRO A C 1
ATOM 773 O O . PRO A 1 99 ? 2.967 36.031 6.812 1 96.56 99 PRO A O 1
ATOM 776 N N . ALA A 1 100 ? 4.148 38 6.973 1 94.38 100 ALA A N 1
ATOM 777 C CA . ALA A 1 100 ? 3.189 38.688 7.852 1 94.38 100 ALA A CA 1
ATOM 778 C C . ALA A 1 100 ? 1.848 38.875 7.152 1 94.38 100 ALA A C 1
ATOM 780 O O . ALA A 1 100 ? 1.802 39.219 5.973 1 94.38 100 ALA A O 1
ATOM 781 N N . ARG A 1 101 ? 0.83 38.594 7.84 1 94.62 101 ARG A N 1
ATOM 782 C CA . ARG A 1 101 ? -0.535 38.812 7.371 1 94.62 101 ARG A CA 1
ATOM 783 C C . ARG A 1 101 ? -0.75 38.188 5.996 1 94.62 101 ARG A C 1
ATOM 785 O O . ARG A 1 101 ? -1.264 38.844 5.086 1 94.62 101 ARG A O 1
ATOM 792 N N . SER A 1 102 ? -0.269 36.969 5.875 1 96.38 102 SER A N 1
ATOM 793 C CA . SER A 1 102 ? -0.373 36.281 4.586 1 96.38 102 SER A CA 1
ATOM 794 C C . SER A 1 102 ? -0.852 34.844 4.762 1 96.38 102 SER A C 1
ATOM 796 O O . SER A 1 102 ? -0.923 34.344 5.883 1 96.38 102 SER A O 1
ATOM 798 N N . GLU A 1 103 ? -1.24 34.312 3.66 1 96.81 103 GLU A N 1
ATOM 799 C CA . GLU A 1 103 ? -1.65 32.938 3.574 1 96.81 103 GLU A CA 1
ATOM 800 C C . GLU A 1 103 ? -0.792 32.156 2.572 1 96.81 103 GLU A C 1
ATOM 802 O O . GLU A 1 103 ? -0.518 32.656 1.477 1 96.81 103 GLU A O 1
ATOM 807 N N . ILE A 1 104 ? -0.369 31.062 3 1 96.81 104 ILE A N 1
ATOM 808 C CA . ILE A 1 104 ? 0.376 30.219 2.064 1 96.81 104 ILE A CA 1
ATOM 809 C C . ILE A 1 104 ? -0.246 28.828 2.006 1 96.81 104 ILE A C 1
ATOM 811 O O . ILE A 1 104 ? -0.886 28.391 2.963 1 96.81 104 ILE A O 1
ATOM 815 N N . ASN A 1 105 ? -0.041 28.141 0.903 1 95.44 105 ASN A N 1
ATOM 816 C CA . ASN A 1 105 ? -0.416 26.734 0.706 1 95.44 105 ASN A CA 1
ATOM 817 C C . ASN A 1 105 ? 0.812 25.844 0.563 1 95.44 105 ASN A C 1
ATOM 819 O O . ASN A 1 105 ? 1.676 26.094 -0.279 1 95.44 105 ASN A O 1
ATOM 823 N N . VAL A 1 106 ? 0.813 24.984 1.372 1 95.12 106 VAL A N 1
ATOM 824 C CA . VAL A 1 106 ? 1.905 24.016 1.341 1 95.12 106 VAL A CA 1
ATOM 825 C C . VAL A 1 106 ? 1.39 22.672 0.832 1 95.12 106 VAL A C 1
ATOM 827 O O . VAL A 1 106 ? 0.504 22.062 1.441 1 95.12 106 VAL A O 1
ATOM 830 N N . THR A 1 107 ? 1.979 22.203 -0.266 1 94.19 107 THR A N 1
ATOM 831 C CA . THR A 1 107 ? 1.614 20.891 -0.798 1 94.19 107 THR A CA 1
ATOM 832 C C . THR A 1 107 ? 2.557 19.812 -0.271 1 94.19 107 THR A C 1
ATOM 834 O O . THR A 1 107 ? 3.775 20 -0.252 1 94.19 107 THR A O 1
ATOM 837 N N . THR A 1 108 ? 1.959 18.75 0.154 1 94.25 108 THR A N 1
ATOM 838 C CA . THR A 1 108 ? 2.75 17.625 0.641 1 94.25 108 THR A CA 1
ATOM 839 C C . THR A 1 108 ? 2.004 16.312 0.436 1 94.25 108 THR A C 1
ATOM 841 O O . THR A 1 108 ? 0.938 16.281 -0.181 1 94.25 108 THR A O 1
ATOM 844 N N . ASN A 1 109 ? 2.656 15.25 0.826 1 92.94 109 ASN A N 1
ATOM 845 C CA . ASN A 1 109 ? 2.068 13.914 0.769 1 92.94 109 ASN A CA 1
ATOM 846 C C . ASN A 1 109 ? 2.014 13.266 2.148 1 92.94 109 ASN A C 1
ATOM 848 O O . ASN A 1 109 ? 3.012 13.25 2.871 1 92.94 109 ASN A O 1
ATOM 852 N N . ALA A 1 110 ? 0.86 12.82 2.449 1 93.75 110 ALA A N 1
ATOM 853 C CA . ALA A 1 110 ? 0.752 11.992 3.65 1 93.75 110 ALA A CA 1
ATOM 854 C C . ALA A 1 110 ? 1.029 10.531 3.332 1 93.75 110 ALA A C 1
ATOM 856 O O . ALA A 1 110 ? 0.496 9.984 2.361 1 93.75 110 ALA A O 1
ATOM 857 N N . ASP A 1 111 ? 1.832 9.953 4.152 1 92.62 111 ASP A N 1
ATOM 858 C CA . ASP A 1 111 ? 2.131 8.531 4.016 1 92.62 111 ASP A CA 1
ATOM 859 C C . ASP A 1 111 ? 1.426 7.711 5.094 1 92.62 111 ASP A C 1
ATOM 861 O O . ASP A 1 111 ? 1.6 7.969 6.289 1 92.62 111 ASP A O 1
ATOM 865 N N . PHE A 1 112 ? 0.769 6.758 4.609 1 92.31 112 PHE A N 1
ATOM 866 C CA . PHE A 1 112 ? 0.01 5.945 5.551 1 92.31 112 PHE A CA 1
ATOM 867 C C . PHE A 1 112 ? 0.564 4.527 5.613 1 92.31 112 PHE A C 1
ATOM 869 O O . PHE A 1 112 ? 0.876 3.932 4.578 1 92.31 112 PHE A O 1
ATOM 876 N N . MET A 1 113 ? 0.64 4.102 6.781 1 89.19 113 MET A N 1
ATOM 877 C CA . MET A 1 113 ? 0.895 2.686 7.035 1 89.19 113 MET A CA 1
ATOM 878 C C . MET A 1 113 ? -0.412 1.906 7.133 1 89.19 113 MET A C 1
ATOM 880 O O . MET A 1 113 ? -0.912 1.658 8.234 1 89.19 113 MET A O 1
ATOM 884 N N . VAL A 1 114 ? -0.87 1.418 6.055 1 87.88 114 VAL A N 1
ATOM 885 C CA . VAL A 1 114 ? -2.193 0.817 5.93 1 87.88 114 VAL A CA 1
ATOM 886 C C . VAL A 1 114 ? -2.26 -0.463 6.762 1 87.88 114 VAL A C 1
ATOM 888 O O . VAL A 1 114 ? -3.314 -0.804 7.305 1 87.88 114 VAL A O 1
ATOM 891 N N . GLU A 1 115 ? -1.111 -1.111 6.867 1 83.12 115 GLU A N 1
ATOM 892 C CA . GLU A 1 115 ? -1.082 -2.338 7.66 1 83.12 115 GLU A CA 1
ATOM 893 C C . GLU A 1 115 ? -1.479 -2.07 9.109 1 83.12 115 GLU A C 1
ATOM 895 O O . GLU A 1 115 ? -2.145 -2.896 9.734 1 83.12 115 GLU A O 1
ATOM 900 N N . LYS A 1 116 ? -1.061 -0.885 9.633 1 86.06 116 LYS A N 1
ATOM 901 C CA . LYS A 1 116 ? -1.416 -0.508 11 1 86.06 116 LYS A CA 1
ATOM 902 C C . LYS A 1 116 ? -2.9 -0.169 11.109 1 86.06 116 LYS A C 1
ATOM 904 O O . LYS A 1 116 ? -3.531 -0.443 12.133 1 86.06 116 LYS A O 1
ATOM 909 N N . LEU A 1 117 ? -3.387 0.38 10.023 1 87.75 117 LEU A N 1
ATOM 910 C CA . LEU A 1 117 ? -4.809 0.709 9.977 1 87.75 117 LEU A CA 1
ATOM 911 C C . LEU A 1 117 ? -5.66 -0.554 10.039 1 87.75 117 LEU A C 1
ATOM 913 O O . LEU A 1 117 ? -6.586 -0.646 10.852 1 87.75 117 LEU A O 1
ATOM 917 N N . ILE A 1 118 ? -5.234 -1.554 9.266 1 83.69 118 ILE A N 1
ATOM 918 C CA . ILE A 1 118 ? -6.031 -2.766 9.117 1 83.69 118 ILE A CA 1
ATOM 919 C C . ILE A 1 118 ? -5.91 -3.619 10.383 1 83.69 118 ILE A C 1
ATOM 921 O O . ILE A 1 118 ? -6.812 -4.398 10.695 1 83.69 118 ILE A O 1
ATOM 925 N N . GLN A 1 119 ? -4.816 -3.457 11.078 1 84.25 119 GLN A N 1
ATOM 926 C CA . GLN A 1 119 ? -4.594 -4.234 12.297 1 84.25 119 GLN A CA 1
ATOM 927 C C . GLN A 1 119 ? -5.457 -3.721 13.445 1 84.25 119 GLN A C 1
ATOM 929 O O . GLN A 1 119 ? -5.648 -4.418 14.445 1 84.25 119 GLN A O 1
ATOM 934 N N . ASN A 1 120 ? -5.91 -2.471 13.25 1 85.81 120 ASN A N 1
ATOM 935 C CA . ASN A 1 120 ? -6.82 -1.929 14.258 1 85.81 120 ASN A CA 1
ATOM 936 C C . ASN A 1 120 ? -8.188 -2.605 14.195 1 85.81 120 ASN A C 1
ATOM 938 O O . ASN A 1 120 ? -8.812 -2.66 13.133 1 85.81 120 ASN A O 1
ATOM 942 N N . PRO A 1 121 ? -8.562 -3.193 15.305 1 83.5 121 PRO A N 1
ATOM 943 C CA . PRO A 1 121 ? -9.836 -3.924 15.305 1 83.5 121 PRO A CA 1
ATOM 944 C C . PRO A 1 121 ? -11.016 -3.059 14.867 1 83.5 121 PRO A C 1
ATOM 946 O O . PRO A 1 121 ? -12.016 -3.58 14.375 1 83.5 121 PRO A O 1
ATOM 949 N N . LYS A 1 122 ? -10.93 -1.751 15.055 1 87.75 122 LYS A N 1
ATOM 950 C CA . LYS A 1 122 ? -12.016 -0.844 14.703 1 87.75 122 LYS A CA 1
ATOM 951 C C . LYS A 1 122 ? -12.078 -0.625 13.195 1 87.75 122 LYS A C 1
ATOM 953 O O . LYS A 1 122 ? -13.086 -0.137 12.672 1 87.75 122 LYS A O 1
ATOM 958 N N . PHE A 1 123 ? -11.062 -1.001 12.492 1 87.88 123 PHE A N 1
ATOM 959 C CA . PHE A 1 123 ? -10.969 -0.747 11.062 1 87.88 123 PHE A CA 1
ATOM 960 C C . PHE A 1 123 ? -12.094 -1.446 10.312 1 87.88 123 PHE A C 1
ATOM 962 O O . PHE A 1 123 ? -12.828 -0.812 9.555 1 87.88 123 PHE A O 1
ATOM 969 N N . TRP A 1 124 ? -12.227 -2.684 10.547 1 80.38 124 TRP A N 1
ATOM 970 C CA . TRP A 1 124 ? -13.227 -3.471 9.836 1 80.38 124 TRP A CA 1
ATOM 971 C C . TRP A 1 124 ? -14.633 -3.041 10.234 1 80.38 124 TRP A C 1
ATOM 973 O O . TRP A 1 124 ? -15.539 -3.027 9.398 1 80.38 124 TRP A O 1
ATOM 983 N N . SER A 1 125 ? -14.758 -2.645 11.523 1 84.12 125 SER A N 1
ATOM 984 C CA . SER A 1 125 ? -16.047 -2.119 11.969 1 84.12 125 SER A CA 1
ATOM 985 C C . SER A 1 125 ? -16.391 -0.824 11.242 1 84.12 125 SER A C 1
ATOM 987 O O . SER A 1 125 ? -17.547 -0.624 10.836 1 84.12 125 SER A O 1
ATOM 989 N N . ASP A 1 126 ? -15.461 -0.002 10.961 1 85.88 126 ASP A N 1
ATOM 990 C CA . ASP A 1 126 ? -15.695 1.26 10.266 1 85.88 126 ASP A CA 1
ATOM 991 C C . ASP A 1 126 ? -15.984 1.026 8.781 1 85.88 126 ASP A C 1
ATOM 993 O O . ASP A 1 126 ? -16.781 1.752 8.18 1 85.88 126 ASP A O 1
ATOM 997 N N . ILE A 1 127 ? -15.391 0.02 8.258 1 80.12 127 ILE A N 1
ATOM 998 C CA . ILE A 1 127 ? -15.609 -0.314 6.855 1 80.12 127 ILE A CA 1
ATOM 999 C C . ILE A 1 127 ? -17.016 -0.89 6.672 1 80.12 127 ILE A C 1
ATOM 1001 O O . ILE A 1 127 ? -17.75 -0.467 5.781 1 80.12 127 ILE A O 1
ATOM 1005 N N . VAL A 1 128 ? -17.359 -1.735 7.543 1 76.81 128 VAL A N 1
ATOM 1006 C CA . VAL A 1 128 ? -18.562 -2.533 7.312 1 76.81 128 VAL A CA 1
ATOM 1007 C C . VAL A 1 128 ? -19.766 -1.856 7.965 1 76.81 128 VAL A C 1
ATOM 1009 O O . VAL A 1 128 ? -20.859 -1.836 7.395 1 76.81 128 VAL A O 1
ATOM 1012 N N . HIS A 1 129 ? -19.516 -1.21 9.156 1 79.62 129 HIS A N 1
ATOM 1013 C CA . HIS A 1 129 ? -20.656 -0.787 9.953 1 79.62 129 HIS A CA 1
ATOM 1014 C C . HIS A 1 129 ? -20.797 0.731 9.945 1 79.62 129 HIS A C 1
ATOM 1016 O O . HIS A 1 129 ? -21.906 1.255 10.133 1 79.62 129 HIS A O 1
ATOM 1022 N N . ASN A 1 130 ? -19.766 1.429 9.781 1 78.75 130 ASN A N 1
ATOM 1023 C CA . ASN A 1 130 ? -19.828 2.875 9.953 1 78.75 130 ASN A CA 1
ATOM 1024 C C . ASN A 1 130 ? -19.781 3.605 8.617 1 78.75 130 ASN A C 1
ATOM 1026 O O . ASN A 1 130 ? -19.234 4.707 8.523 1 78.75 130 ASN A O 1
ATOM 1030 N N . GLY A 1 131 ? -20.188 2.9 7.508 1 79.94 131 GLY A N 1
ATOM 1031 C CA . GLY A 1 131 ? -20.328 3.557 6.219 1 79.94 131 GLY A CA 1
ATOM 1032 C C . GLY A 1 131 ? -19 3.938 5.594 1 79.94 131 GLY A C 1
ATOM 1033 O O . GLY A 1 131 ? -18.906 4.914 4.848 1 79.94 131 GLY A O 1
ATOM 1034 N N . MET A 1 132 ? -17.922 3.375 6.109 1 84.62 132 MET A N 1
ATOM 1035 C CA . MET A 1 132 ? -16.578 3.596 5.562 1 84.62 132 MET A CA 1
ATOM 1036 C C . MET A 1 132 ? -16.094 5.012 5.867 1 84.62 132 MET A C 1
ATOM 1038 O O . MET A 1 132 ? -15.539 5.68 4.996 1 84.62 132 MET A O 1
ATOM 1042 N N . VAL A 1 133 ? -16.516 5.48 7.027 1 90.69 133 VAL A N 1
ATOM 1043 C CA . VAL A 1 133 ? -16.062 6.773 7.516 1 90.69 133 VAL A CA 1
ATOM 1044 C C . VAL A 1 133 ? -14.906 6.578 8.5 1 90.69 133 VAL A C 1
ATOM 1046 O O . VAL A 1 133 ? -15.023 5.82 9.461 1 90.69 133 VAL A O 1
ATOM 1049 N N . PHE A 1 134 ? -13.836 7.207 8.219 1 92.44 134 PHE A N 1
ATOM 1050 C CA . PHE A 1 134 ? -12.648 7.117 9.062 1 92.44 134 PHE A CA 1
ATOM 1051 C C . PHE A 1 134 ? -12.406 8.438 9.789 1 92.44 134 PHE A C 1
ATOM 1053 O O . PHE A 1 134 ? -12.297 9.492 9.164 1 92.44 134 PHE A O 1
ATOM 1060 N N . ASN A 1 135 ? -12.328 8.367 11.062 1 94.12 135 ASN A N 1
ATOM 1061 C CA . ASN A 1 135 ? -11.992 9.523 11.883 1 94.12 135 ASN A CA 1
ATOM 1062 C C . ASN A 1 135 ? -10.531 9.492 12.336 1 94.12 135 ASN A C 1
ATOM 1064 O O . ASN A 1 135 ? -10.125 8.586 13.055 1 94.12 135 ASN A O 1
ATOM 1068 N N . LEU A 1 136 ? -9.844 10.438 11.906 1 95.88 136 LEU A N 1
ATOM 1069 C CA . LEU A 1 136 ? -8.414 10.523 12.188 1 95.88 136 LEU A CA 1
ATOM 1070 C C . LEU A 1 136 ? -8.086 11.781 12.984 1 95.88 136 LEU A C 1
ATOM 1072 O O . LEU A 1 136 ? -8.867 12.734 12.992 1 95.88 136 LEU A O 1
ATOM 1076 N N . THR A 1 137 ? -7.051 11.711 13.68 1 96.38 137 THR A N 1
ATOM 1077 C CA . THR A 1 137 ? -6.488 12.883 14.344 1 96.38 137 THR A CA 1
ATOM 1078 C C . THR A 1 137 ? -5.051 13.125 13.898 1 96.38 137 THR A C 1
ATOM 1080 O O . THR A 1 137 ? -4.328 12.172 13.578 1 96.38 137 THR A O 1
ATOM 1083 N N . SER A 1 138 ? -4.711 14.32 13.82 1 96.62 138 SER A N 1
ATOM 1084 C CA . SER A 1 138 ? -3.338 14.648 13.445 1 96.62 138 SER A CA 1
ATOM 1085 C C . SER A 1 138 ? -2.742 15.695 14.391 1 96.62 138 SER A C 1
ATOM 1087 O O . SER A 1 138 ? -3.457 16.547 14.906 1 96.62 138 SER A O 1
ATOM 1089 N N . THR A 1 139 ? -1.487 15.594 14.625 1 96 139 THR A N 1
ATOM 1090 C CA . THR A 1 139 ? -0.738 16.562 15.43 1 96 139 THR A CA 1
ATOM 1091 C C . THR A 1 139 ? 0.562 16.953 14.727 1 96 139 THR A C 1
ATOM 1093 O O . THR A 1 139 ? 1.241 16.094 14.148 1 96 139 THR A O 1
ATOM 1096 N N . THR A 1 140 ? 0.804 18.141 14.781 1 96.44 140 THR A N 1
ATOM 1097 C CA . THR A 1 140 ? 2.016 18.641 14.141 1 96.44 140 THR A CA 1
ATOM 1098 C C . THR A 1 140 ? 2.635 19.766 14.977 1 96.44 140 THR A C 1
ATOM 1100 O O . THR A 1 140 ? 1.919 20.578 15.562 1 96.44 140 THR A O 1
ATOM 1103 N N . GLU A 1 141 ? 3.916 19.719 15.039 1 96.62 141 GLU A N 1
ATOM 1104 C CA . GLU A 1 141 ? 4.707 20.797 15.648 1 96.62 141 GLU A CA 1
ATOM 1105 C C . GLU A 1 141 ? 5.652 21.422 14.625 1 96.62 141 GLU A C 1
ATOM 1107 O O . GLU A 1 141 ? 6.438 20.719 13.984 1 96.62 141 GLU A O 1
ATOM 1112 N N . LEU A 1 142 ? 5.562 22.703 14.602 1 96.5 142 LEU A N 1
ATOM 1113 C CA . LEU A 1 142 ? 6.406 23.438 13.672 1 96.5 142 LEU A CA 1
ATOM 1114 C C . LEU A 1 142 ? 7.32 24.406 14.414 1 96.5 142 LEU A C 1
ATOM 1116 O O . LEU A 1 142 ? 6.965 25.562 14.617 1 96.5 142 LEU A O 1
ATOM 1120 N N . PRO A 1 143 ? 8.477 23.969 14.773 1 97.25 143 PRO A N 1
ATOM 1121 C CA . PRO A 1 143 ? 9.43 24.906 15.367 1 97.25 143 PRO A CA 1
ATOM 1122 C C . PRO A 1 143 ? 10.023 25.875 14.352 1 97.25 143 PRO A C 1
ATOM 1124 O O . PRO A 1 143 ? 10.258 25.516 13.195 1 97.25 143 PRO A O 1
ATOM 1127 N N . GLY A 1 144 ? 10.18 27.031 14.844 1 96.94 144 GLY A N 1
ATOM 1128 C CA . GLY A 1 144 ? 10.742 28.047 13.953 1 96.94 144 GLY A CA 1
ATOM 1129 C C . GLY A 1 144 ? 11.039 29.359 14.656 1 96.94 144 GLY A C 1
ATOM 1130 O O . GLY A 1 144 ? 11.336 29.375 15.852 1 96.94 144 GLY A O 1
ATOM 1131 N N . LYS A 1 145 ? 11.156 30.375 13.82 1 95.81 145 LYS A N 1
ATOM 1132 C CA . LYS A 1 145 ? 11.461 31.719 14.32 1 95.81 145 LYS A CA 1
ATOM 1133 C C . LYS A 1 145 ? 10.438 32.719 13.828 1 95.81 145 LYS A C 1
ATOM 1135 O O . LYS A 1 145 ? 10.133 32.781 12.633 1 95.81 145 LYS A O 1
ATOM 1140 N N . ALA A 1 146 ? 9.906 33.438 14.82 1 94.31 146 ALA A N 1
ATOM 1141 C CA . ALA A 1 146 ? 9.086 34.625 14.477 1 94.31 146 ALA A CA 1
ATOM 1142 C C . ALA A 1 146 ? 9.961 35.844 14.219 1 94.31 146 ALA A C 1
ATOM 1144 O O . ALA A 1 146 ? 10.859 36.156 15 1 94.31 146 ALA A 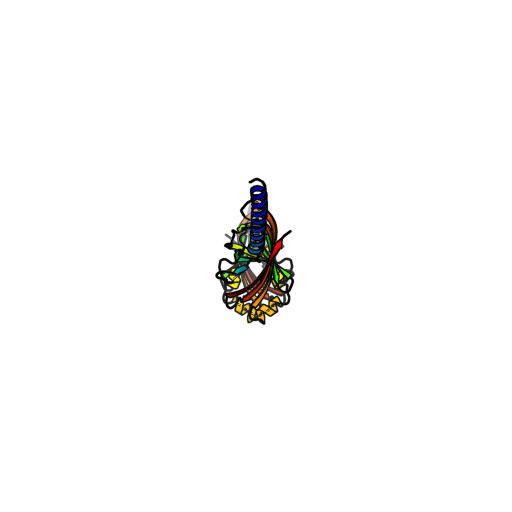O 1
ATOM 1145 N N . ILE A 1 147 ? 9.648 36.5 13.188 1 92.62 147 ILE A N 1
ATOM 1146 C CA . ILE A 1 147 ? 10.461 37.625 12.773 1 92.62 147 ILE A CA 1
ATOM 1147 C C . ILE A 1 147 ? 9.594 38.875 12.734 1 92.62 147 ILE A C 1
ATOM 1149 O O . ILE A 1 147 ? 8.641 38.969 11.961 1 92.62 147 ILE A O 1
ATOM 1153 N N . VAL A 1 148 ? 10.016 39.875 13.547 1 86.75 148 VAL A N 1
ATOM 1154 C CA . VAL A 1 148 ? 9.297 41.125 13.578 1 86.75 148 VAL A CA 1
ATOM 1155 C C . VAL A 1 148 ? 10.172 42.25 12.984 1 86.75 148 VAL A C 1
ATOM 1157 O O . VAL A 1 148 ? 11.328 42.406 13.383 1 86.75 148 VAL A O 1
ATOM 1160 N N . LEU A 1 149 ? 9.719 43 12.031 1 80.25 149 LEU A N 1
ATOM 1161 C CA . LEU A 1 149 ? 10.391 44.125 11.391 1 80.25 149 LEU A CA 1
ATOM 1162 C C . LEU A 1 149 ? 11.758 43.688 10.859 1 80.25 149 LEU A C 1
ATOM 1164 O O . LEU A 1 149 ? 12.719 44.469 10.938 1 80.25 149 LEU A O 1
ATOM 1168 N N . LYS A 1 150 ? 12 42.438 10.484 1 80.62 150 LYS A N 1
ATOM 1169 C CA . LYS A 1 150 ? 13.203 41.875 9.875 1 80.62 150 LYS A CA 1
ATOM 1170 C C . LYS A 1 150 ? 14.336 41.75 10.891 1 80.62 150 LYS A C 1
ATOM 1172 O O . LYS A 1 150 ? 15.336 41.094 10.641 1 80.62 150 LYS A O 1
ATOM 1177 N N . TYR A 1 151 ? 14.211 42.344 12.117 1 84.56 151 TYR A N 1
ATOM 1178 C CA . TYR A 1 151 ? 15.352 42.469 13.008 1 84.56 151 TYR A CA 1
ATOM 1179 C C . TYR A 1 151 ? 15.164 41.625 14.266 1 84.56 151 TYR A C 1
ATOM 1181 O O . TYR A 1 151 ? 16.141 41.125 14.844 1 84.56 151 TYR A O 1
ATOM 1189 N N . ILE A 1 152 ? 14.078 41.562 14.727 1 86.25 152 ILE A N 1
ATOM 1190 C CA . ILE A 1 152 ? 13.836 40.812 15.961 1 86.25 152 ILE A CA 1
ATOM 1191 C C . ILE A 1 152 ? 13.398 39.375 15.625 1 86.25 152 ILE A C 1
ATOM 1193 O O . ILE A 1 152 ? 12.359 39.188 14.992 1 86.25 152 ILE A O 1
ATOM 1197 N N . LYS A 1 153 ? 14.188 38.469 16.062 1 91.06 153 LYS A N 1
ATOM 1198 C CA . LYS A 1 153 ? 13.875 37.062 15.844 1 91.06 153 LYS A CA 1
ATOM 1199 C C . LYS A 1 153 ? 13.664 36.344 17.172 1 91.06 153 LYS A C 1
ATOM 1201 O O . LYS A 1 153 ? 14.523 36.375 18.047 1 91.06 153 LYS A O 1
ATOM 1206 N N . VAL A 1 154 ? 12.547 35.75 17.281 1 90.88 154 VAL A N 1
ATOM 1207 C CA . VAL A 1 154 ? 12.203 35.031 18.5 1 90.88 154 VAL A CA 1
ATOM 1208 C C . VAL A 1 154 ? 11.852 33.594 18.188 1 90.88 154 VAL A C 1
ATOM 1210 O O . VAL A 1 154 ? 11.109 33.312 17.234 1 90.88 154 VAL A O 1
ATOM 1213 N N . GLU A 1 155 ? 12.383 32.688 18.953 1 95 155 GLU A N 1
ATOM 1214 C CA . GLU A 1 155 ? 12.055 31.281 18.766 1 95 155 GLU A CA 1
ATOM 1215 C C . GLU A 1 155 ? 10.594 31 19.125 1 95 155 GLU A C 1
ATOM 1217 O O . GLU A 1 155 ? 10.086 31.5 20.125 1 95 155 GLU A O 1
ATOM 1222 N N . ALA A 1 156 ? 10.008 30.297 18.297 1 95.56 156 ALA A N 1
ATOM 1223 C CA . ALA A 1 156 ? 8.602 29.969 18.516 1 95.56 156 ALA A CA 1
ATOM 1224 C C . ALA A 1 156 ? 8.266 28.578 17.953 1 95.56 156 ALA A C 1
ATOM 1226 O O . ALA A 1 156 ? 9 28.047 17.125 1 95.56 156 ALA A O 1
ATOM 1227 N N . VAL A 1 157 ? 7.238 27.984 18.5 1 96.12 157 VAL A N 1
ATOM 1228 C CA . VAL A 1 157 ? 6.738 26.688 18.031 1 96.12 157 VAL A CA 1
ATOM 1229 C C . VAL A 1 157 ? 5.242 26.797 17.75 1 96.12 157 VAL A C 1
ATOM 1231 O O . VAL A 1 157 ? 4.465 27.172 18.625 1 96.12 157 VAL A O 1
ATOM 1234 N N . ALA A 1 158 ? 4.902 26.547 16.531 1 96.25 158 ALA A N 1
ATOM 1235 C CA . ALA A 1 158 ? 3.486 26.453 16.188 1 96.25 158 ALA A CA 1
ATOM 1236 C C . ALA A 1 158 ? 2.982 25.016 16.312 1 96.25 158 ALA A C 1
ATOM 1238 O O . ALA A 1 158 ? 3.547 24.094 15.719 1 96.25 158 ALA A O 1
ATOM 1239 N N . ASN A 1 159 ? 1.926 24.812 17.047 1 96.56 159 ASN A N 1
ATOM 1240 C CA . ASN A 1 159 ? 1.28 23.516 17.219 1 96.56 159 ASN A CA 1
ATOM 1241 C C . ASN A 1 159 ? -0.07 23.469 16.5 1 96.56 159 ASN A C 1
ATOM 1243 O O . ASN A 1 159 ? -0.816 24.453 16.516 1 96.56 159 ASN A O 1
ATOM 1247 N N . CYS A 1 160 ? -0.292 22.375 15.914 1 96.75 160 CYS A N 1
ATOM 1248 C CA . CYS A 1 160 ? -1.565 22.188 15.227 1 96.75 160 CYS A CA 1
ATOM 1249 C C . CYS A 1 160 ? -2.129 20.797 15.469 1 96.75 160 CYS A C 1
ATOM 1251 O O . CYS A 1 160 ? -1.418 19.797 15.328 1 96.75 160 CYS A O 1
ATOM 1253 N N . SER A 1 161 ? -3.377 20.703 15.852 1 97.06 161 SER A N 1
ATOM 1254 C CA . SER A 1 161 ? -4.117 19.453 15.992 1 97.06 161 SER A CA 1
ATOM 1255 C C . SER A 1 161 ? -5.379 19.469 15.133 1 97.06 161 SER A C 1
ATOM 1257 O O . SER A 1 161 ? -6.145 20.422 15.148 1 97.06 161 SER A O 1
ATOM 1259 N N . CYS A 1 162 ? -5.586 18.391 14.469 1 96.38 162 CYS A N 1
ATOM 1260 C CA . CYS A 1 162 ? -6.727 18.344 13.562 1 96.38 162 CYS A CA 1
ATOM 1261 C C . CYS A 1 162 ? -7.539 17.062 13.789 1 96.38 162 CYS A C 1
ATOM 1263 O O . CYS A 1 162 ? -6.973 16 14.023 1 96.38 162 CYS A O 1
ATOM 1265 N N . ASP A 1 163 ? -8.82 17.234 13.719 1 96 163 ASP A N 1
ATOM 1266 C CA . ASP A 1 163 ? -9.742 16.125 13.555 1 96 163 ASP A CA 1
ATOM 1267 C C . ASP A 1 163 ? -10.188 15.984 12.102 1 96 163 ASP A C 1
ATOM 1269 O O . ASP A 1 163 ? -10.773 16.906 11.531 1 96 163 ASP A O 1
ATOM 1273 N N . ILE A 1 164 ? -9.922 14.906 11.602 1 94.31 164 ILE A N 1
ATOM 1274 C CA . ILE A 1 164 ? -10.203 14.695 10.188 1 94.31 164 ILE A CA 1
ATOM 1275 C C . ILE A 1 164 ? -11.164 13.531 10.016 1 94.31 164 ILE A C 1
ATOM 1277 O O . ILE A 1 164 ? -10.961 12.453 10.594 1 94.31 164 ILE A O 1
ATOM 1281 N N . SER A 1 165 ? -12.18 13.758 9.297 1 93.44 165 SER A N 1
ATOM 1282 C CA . SER A 1 165 ? -13.133 12.711 8.953 1 93.44 165 SER A CA 1
ATOM 1283 C C . SER A 1 165 ? -13.156 12.453 7.449 1 93.44 165 SER A C 1
ATOM 1285 O O . SER A 1 165 ? -13.391 13.367 6.66 1 93.44 165 SER A O 1
ATOM 1287 N N . ILE A 1 166 ? -12.875 11.211 7.098 1 90.62 166 ILE A N 1
ATOM 1288 C CA . ILE A 1 166 ? -12.852 10.844 5.684 1 90.62 166 ILE A CA 1
ATOM 1289 C C . ILE A 1 166 ? -13.992 9.867 5.391 1 90.62 166 ILE A C 1
ATOM 1291 O O . ILE A 1 166 ? -14.102 8.82 6.035 1 90.62 166 ILE A O 1
ATOM 1295 N N . ASN A 1 167 ? -14.75 10.266 4.5 1 89.56 167 ASN A N 1
ATOM 1296 C CA . ASN A 1 167 ? -15.789 9.375 3.988 1 89.56 167 ASN A CA 1
ATOM 1297 C C . ASN A 1 167 ? -15.43 8.828 2.609 1 89.56 167 ASN A C 1
ATOM 1299 O O . ASN A 1 167 ? -15.508 9.547 1.611 1 89.56 167 ASN A O 1
ATOM 1303 N N . ILE A 1 168 ? -15.195 7.547 2.564 1 83.69 168 ILE A N 1
ATOM 1304 C CA . ILE A 1 168 ? -14.688 6.938 1.338 1 83.69 168 ILE A CA 1
ATOM 1305 C C . ILE A 1 168 ? -15.812 6.844 0.309 1 83.69 168 ILE A C 1
ATOM 1307 O O . ILE A 1 168 ? -15.594 7.07 -0.883 1 83.69 168 ILE A O 1
ATOM 1311 N N . THR A 1 169 ? -17.016 6.648 0.731 1 81.88 169 THR A N 1
ATOM 1312 C CA . THR A 1 169 ? -18.141 6.449 -0.169 1 81.88 169 THR A CA 1
ATOM 1313 C C . THR A 1 169 ? -18.5 7.75 -0.882 1 81.88 169 THR A C 1
ATOM 1315 O O . THR A 1 169 ? -18.75 7.754 -2.09 1 81.88 169 THR A O 1
ATOM 1318 N N . SER A 1 170 ? -18.438 8.812 -0.165 1 85.44 170 SER A N 1
ATOM 1319 C CA . SER A 1 170 ? -18.828 10.094 -0.737 1 85.44 170 SER A CA 1
ATOM 1320 C C . SER A 1 170 ? -17.625 10.891 -1.19 1 85.44 170 SER A C 1
ATOM 1322 O O . SER A 1 170 ? -17.75 11.984 -1.747 1 85.44 170 SER A O 1
ATOM 1324 N N . ASN A 1 171 ? -16.5 10.383 -0.939 1 86.12 171 ASN A N 1
ATOM 1325 C CA . ASN A 1 171 ? -15.258 11.078 -1.267 1 86.12 171 ASN A CA 1
ATOM 1326 C C . ASN A 1 171 ? -15.188 12.453 -0.608 1 86.12 171 ASN A C 1
ATOM 1328 O O . ASN A 1 171 ? -14.82 13.438 -1.251 1 86.12 171 ASN A O 1
ATOM 1332 N N . THR A 1 172 ? -15.617 12.523 0.608 1 87.25 172 THR A N 1
ATOM 1333 C CA . THR A 1 172 ? -15.609 13.797 1.322 1 87.25 172 THR A CA 1
ATOM 1334 C C . THR A 1 172 ? -14.609 13.758 2.475 1 87.25 172 THR A C 1
ATOM 1336 O O . THR A 1 172 ? -14.414 12.719 3.105 1 87.25 172 THR A O 1
ATOM 1339 N N . VAL A 1 173 ? -14.031 14.906 2.678 1 90.44 173 VAL A N 1
ATOM 1340 C CA . VAL A 1 173 ? -13.086 15.078 3.777 1 90.44 173 VAL A CA 1
ATOM 1341 C C . VAL A 1 173 ? -13.453 16.312 4.59 1 90.44 173 VAL A C 1
ATOM 1343 O O . VAL A 1 173 ? -13.672 17.391 4.027 1 90.44 173 VAL A O 1
ATOM 1346 N N . GLU A 1 174 ? -13.625 16.094 5.836 1 91.19 174 GLU A N 1
ATOM 1347 C CA . GLU A 1 174 ? -13.844 17.188 6.77 1 91.19 174 GLU A CA 1
ATOM 1348 C C . GLU A 1 174 ? -12.695 17.297 7.77 1 91.19 174 GLU A C 1
ATOM 1350 O O . GLU A 1 174 ? -12.203 16.281 8.273 1 91.19 174 GLU A O 1
ATOM 1355 N N . SER A 1 175 ? -12.273 18.5 7.953 1 93.38 175 SER A N 1
ATOM 1356 C CA . SER A 1 175 ? -11.188 18.719 8.906 1 93.38 175 SER A CA 1
ATOM 1357 C C . SER A 1 175 ? -11.492 19.906 9.82 1 93.38 175 SER A C 1
ATOM 1359 O O . SER A 1 175 ? -12.086 20.891 9.398 1 93.38 175 SER A O 1
ATOM 1361 N N . ASN A 1 176 ? -11.219 19.719 11.062 1 94.88 176 ASN A N 1
ATOM 1362 C CA . ASN A 1 176 ? -11.234 20.75 12.094 1 94.88 176 ASN A CA 1
ATOM 1363 C C . ASN A 1 176 ? -9.898 20.844 12.82 1 94.88 176 ASN A C 1
ATOM 1365 O O . ASN A 1 176 ? -9.492 19.906 13.516 1 94.88 176 ASN A O 1
ATOM 1369 N N . CYS A 1 177 ? -9.352 22.031 12.656 1 96.19 177 CYS A N 1
ATOM 1370 C CA . CYS A 1 177 ? -8 22.156 13.188 1 96.19 177 CYS A CA 1
ATOM 1371 C C . CYS A 1 177 ? -7.918 23.281 14.219 1 96.19 177 CYS A C 1
ATOM 1373 O O . CYS A 1 177 ? -8.602 24.297 14.086 1 96.19 177 CYS A O 1
ATOM 1375 N N . ILE A 1 178 ? -7.102 23.047 15.195 1 96.62 178 ILE A N 1
ATOM 1376 C CA . ILE A 1 178 ? -6.758 24.047 16.203 1 96.62 178 ILE A CA 1
ATOM 1377 C C . ILE A 1 178 ? -5.25 24.281 16.203 1 96.62 178 ILE A C 1
ATOM 1379 O O . ILE A 1 178 ? -4.469 23.328 16.25 1 96.62 178 ILE A O 1
ATOM 1383 N N . SER A 1 179 ? -4.938 25.531 16.125 1 96.75 179 SER A N 1
ATOM 1384 C CA . SER A 1 179 ? -3.52 25.875 16.078 1 96.75 179 SER A CA 1
ATOM 1385 C C . SER A 1 179 ? -3.168 26.906 17.156 1 96.75 179 SER A C 1
ATOM 1387 O O . SER A 1 179 ? -3.971 27.781 17.453 1 96.75 179 SER A O 1
ATOM 1389 N N . ARG A 1 180 ? -1.969 26.719 17.688 1 95.44 180 ARG A N 1
ATOM 1390 C CA . ARG A 1 180 ? -1.435 27.609 18.703 1 95.44 180 ARG A CA 1
ATOM 1391 C C . ARG A 1 180 ? 0.048 27.891 18.469 1 95.44 180 ARG A C 1
ATOM 1393 O O . ARG A 1 180 ? 0.784 27 18.016 1 95.44 180 ARG A O 1
ATOM 1400 N N . ILE A 1 181 ? 0.392 29.062 18.812 1 94.88 181 ILE A N 1
ATOM 1401 C CA . ILE A 1 181 ? 1.806 29.406 18.719 1 94.88 181 ILE A CA 1
ATOM 1402 C C . ILE A 1 181 ? 2.352 29.75 20.094 1 94.88 181 ILE A C 1
ATOM 1404 O O . ILE A 1 181 ? 1.675 30.406 20.891 1 94.88 181 ILE A O 1
ATOM 1408 N N . LYS A 1 182 ? 3.492 29.234 20.422 1 92.69 182 LYS A N 1
ATOM 1409 C CA . LYS A 1 182 ? 4.184 29.5 21.672 1 92.69 182 LYS A CA 1
ATOM 1410 C C . LYS A 1 182 ? 5.559 30.109 21.438 1 92.69 182 LYS A C 1
ATOM 1412 O O . LYS A 1 182 ? 6.277 29.703 20.516 1 92.69 182 LYS A O 1
ATOM 1417 N N . PHE A 1 183 ? 5.867 31.062 22.266 1 90.81 183 PHE A N 1
ATOM 1418 C CA . PHE A 1 183 ? 7.148 31.75 22.156 1 90.81 183 PHE A CA 1
ATOM 1419 C C . PHE A 1 183 ? 8.055 31.391 23.328 1 90.81 183 PHE A C 1
ATOM 1421 O O . PHE A 1 183 ? 7.57 31.062 24.406 1 90.81 183 PHE A O 1
ATOM 1428 N N . PHE A 1 184 ? 9.336 31.391 23.031 1 85.75 184 PHE A N 1
ATOM 1429 C CA . PHE A 1 184 ? 10.312 31.047 24.062 1 85.75 184 PHE A CA 1
ATOM 1430 C C . PHE A 1 184 ? 11.367 32.156 24.188 1 85.75 184 PHE A C 1
ATOM 1432 O O . PHE A 1 184 ? 11.656 32.844 23.219 1 85.75 184 PHE A O 1
ATOM 1439 N N . MET B 1 1 ? 14.961 85 32.094 1 61.38 1 MET B N 1
ATOM 1440 C CA . MET B 1 1 ? 15.047 84.25 30.828 1 61.38 1 MET B CA 1
ATOM 1441 C C . MET B 1 1 ? 15.477 82.812 31.047 1 61.38 1 MET B C 1
ATOM 1443 O O . MET B 1 1 ? 14.969 81.875 30.391 1 61.38 1 MET B O 1
ATOM 1447 N N . ALA B 1 2 ? 16.266 82.5 32.031 1 79.69 2 ALA B N 1
ATOM 1448 C CA . ALA B 1 2 ? 16.859 81.188 32.25 1 79.69 2 ALA B CA 1
ATOM 1449 C C . ALA B 1 2 ? 15.883 80.188 32.938 1 79.69 2 ALA B C 1
ATOM 1451 O O . ALA B 1 2 ? 15.867 79 32.656 1 79.69 2 ALA B O 1
ATOM 1452 N N . ARG B 1 3 ? 14.984 80.75 33.75 1 87.12 3 ARG B N 1
ATOM 1453 C CA . ARG B 1 3 ? 14.047 79.938 34.469 1 87.12 3 ARG B CA 1
ATOM 1454 C C . ARG B 1 3 ? 12.953 79.375 33.531 1 87.12 3 ARG B C 1
ATOM 1456 O O . ARG B 1 3 ? 12.531 78.25 33.656 1 87.12 3 ARG B O 1
ATOM 1463 N N . GLY B 1 4 ? 12.617 80.125 32.562 1 83 4 GLY B N 1
ATOM 1464 C CA . GLY B 1 4 ? 11.625 79.75 31.578 1 83 4 GLY B CA 1
ATOM 1465 C C . GLY B 1 4 ? 12.109 78.688 30.641 1 83 4 GLY B C 1
ATOM 1466 O O . GLY B 1 4 ? 11.359 77.75 30.312 1 83 4 GLY B O 1
ATOM 1467 N N . LEU B 1 5 ? 13.469 78.875 30.406 1 87.69 5 LEU B N 1
ATOM 1468 C CA . LEU B 1 5 ? 14.07 77.875 29.5 1 87.69 5 LEU B CA 1
ATOM 1469 C C . LEU B 1 5 ? 14.164 76.5 30.172 1 87.69 5 LEU B C 1
ATOM 1471 O O . LEU B 1 5 ? 13.891 75.5 29.531 1 87.69 5 LEU B O 1
ATOM 1475 N N . LYS B 1 6 ? 14.461 76.5 31.438 1 90.81 6 LYS B N 1
ATOM 1476 C CA . LYS B 1 6 ? 14.562 75.25 32.188 1 90.81 6 LYS B CA 1
ATOM 1477 C C . LYS B 1 6 ? 13.195 74.562 32.312 1 90.81 6 LYS B C 1
ATOM 1479 O O . LYS B 1 6 ? 13.078 73.312 32.188 1 90.81 6 LYS B O 1
ATOM 1484 N N . PHE B 1 7 ? 12.172 75.375 32.531 1 89.75 7 PHE B N 1
ATOM 1485 C CA . PHE B 1 7 ? 10.82 74.875 32.656 1 89.75 7 PHE B CA 1
ATOM 1486 C C . PHE B 1 7 ? 10.305 74.312 31.344 1 89.75 7 PHE B C 1
ATOM 1488 O O . PHE B 1 7 ? 9.648 73.25 31.297 1 89.75 7 PHE B O 1
ATOM 1495 N N . CYS B 1 8 ? 10.633 74.938 30.203 1 89.75 8 CYS B N 1
ATOM 1496 C CA . CYS B 1 8 ? 10.242 74.5 28.875 1 89.75 8 CYS B CA 1
ATOM 1497 C C . CYS B 1 8 ? 10.922 73.188 28.516 1 89.75 8 CYS B C 1
ATOM 1499 O O . CYS B 1 8 ? 10.297 72.312 27.922 1 89.75 8 CYS B O 1
ATOM 1501 N N . LEU B 1 9 ? 12.172 73 29 1 90.75 9 LEU B N 1
ATOM 1502 C CA . LEU B 1 9 ? 12.93 71.75 28.734 1 90.75 9 LEU B CA 1
ATOM 1503 C C . LEU B 1 9 ? 12.359 70.625 29.5 1 90.75 9 LEU B C 1
ATOM 1505 O O . LEU B 1 9 ? 12.258 69.5 28.969 1 90.75 9 LEU B O 1
ATOM 1509 N N . ILE B 1 10 ? 11.898 70.875 30.75 1 90.56 10 ILE B N 1
ATOM 1510 C CA . ILE B 1 10 ? 11.336 69.875 31.594 1 90.56 10 ILE B CA 1
ATOM 1511 C C . ILE B 1 10 ? 9.984 69.375 31.031 1 90.56 10 ILE B C 1
ATOM 1513 O O . ILE B 1 10 ? 9.711 68.188 30.938 1 90.56 10 ILE B O 1
ATOM 1517 N N . ILE B 1 11 ? 9.156 70.375 30.547 1 90.56 11 ILE B N 1
ATOM 1518 C CA . I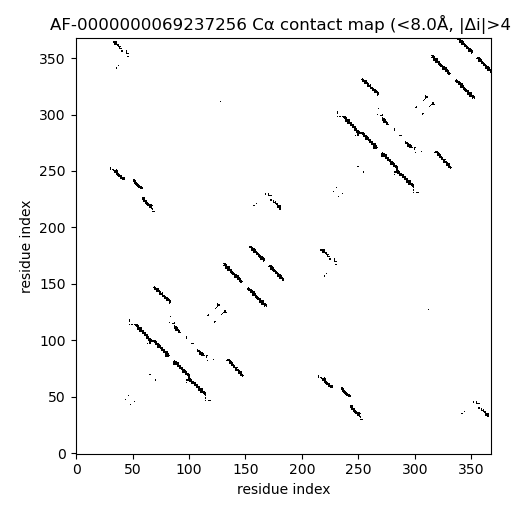LE B 1 11 ? 7.84 70.062 30 1 90.56 11 ILE B CA 1
ATOM 1519 C C . ILE B 1 11 ? 7.988 69.25 28.703 1 90.56 11 ILE B C 1
ATOM 1521 O O . ILE B 1 11 ? 7.266 68.25 28.469 1 90.56 11 ILE B O 1
ATOM 1525 N N . SER B 1 12 ? 8.938 69.625 27.859 1 91.81 12 SER B N 1
ATOM 1526 C CA . SER B 1 12 ? 9.195 68.938 26.594 1 91.81 12 SER B CA 1
ATOM 1527 C C . SER B 1 12 ? 9.68 67.5 26.844 1 91.81 12 SER B C 1
ATOM 1529 O O . SER B 1 12 ? 9.281 66.625 26.141 1 91.81 12 SER B O 1
ATOM 1531 N N . ALA B 1 13 ? 10.43 67.375 27.922 1 93.31 13 ALA B N 1
ATOM 1532 C CA . ALA B 1 13 ? 10.953 66.062 28.25 1 93.31 13 ALA B CA 1
ATOM 1533 C C . ALA B 1 13 ? 9.836 65.188 28.734 1 93.31 13 ALA B C 1
ATOM 1535 O O . ALA B 1 13 ? 9.773 64 28.344 1 93.31 13 ALA B O 1
ATOM 1536 N N . VAL B 1 14 ? 9.039 65.75 29.562 1 92.38 14 VAL B N 1
ATOM 1537 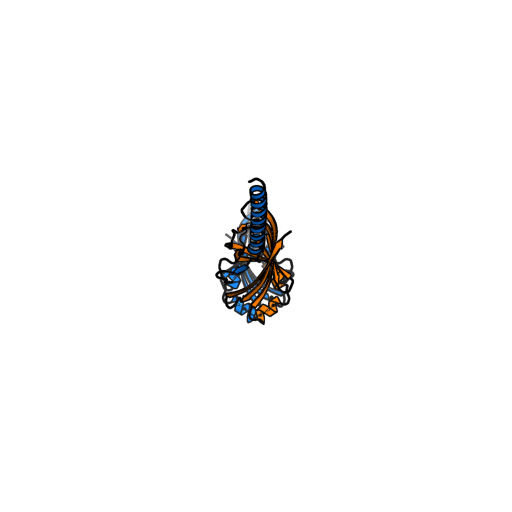C CA . VAL B 1 14 ? 7.918 64.938 30.078 1 92.38 14 VAL B CA 1
ATOM 1538 C C . VAL B 1 14 ? 6.992 64.562 28.938 1 92.38 14 VAL B C 1
ATOM 1540 O O . VAL B 1 14 ? 6.516 63.406 28.891 1 92.38 14 VAL B O 1
ATOM 1543 N N . PHE B 1 15 ? 6.738 65.5 27.953 1 92.75 15 PHE B N 1
ATOM 1544 C CA . PHE B 1 15 ? 5.902 65.188 26.797 1 92.75 15 PHE B CA 1
ATOM 1545 C C . PHE B 1 15 ? 6.512 64.062 25.938 1 92.75 15 PHE B C 1
ATOM 1547 O O . PHE B 1 15 ? 5.82 63.156 25.531 1 92.75 15 PHE B O 1
ATOM 1554 N N . LEU B 1 16 ? 7.812 64.125 25.734 1 93.94 16 LEU B N 1
ATOM 1555 C CA . LEU B 1 16 ? 8.508 63.156 24.922 1 93.94 16 LEU B C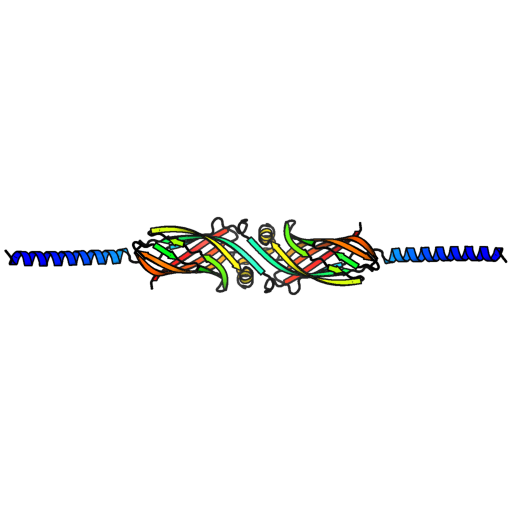A 1
ATOM 1556 C C . LEU B 1 16 ? 8.445 61.781 25.594 1 93.94 16 LEU B C 1
ATOM 1558 O O . LEU B 1 16 ? 8.234 60.781 24.922 1 93.94 16 LEU B O 1
ATOM 1562 N N . ILE B 1 17 ? 8.578 61.75 26.859 1 94.62 17 ILE B N 1
ATOM 1563 C CA . ILE B 1 17 ? 8.539 60.469 27.594 1 94.62 17 ILE B CA 1
ATOM 1564 C C . ILE B 1 17 ? 7.141 59.875 27.516 1 94.62 17 ILE B C 1
ATOM 1566 O O . ILE B 1 17 ? 6.992 58.688 27.297 1 94.62 17 ILE B O 1
ATOM 1570 N N . THR B 1 18 ? 6.141 60.719 27.672 1 93.44 18 THR B N 1
ATOM 1571 C CA . THR B 1 18 ? 4.766 60.219 27.609 1 93.44 18 THR B CA 1
ATOM 1572 C C . THR B 1 18 ? 4.449 59.656 26.234 1 93.44 18 THR B C 1
ATOM 1574 O O . THR B 1 18 ? 3.832 58.594 26.109 1 93.44 18 THR B O 1
ATOM 1577 N N . VAL B 1 19 ? 4.816 60.438 25.141 1 93.75 19 VAL B N 1
ATOM 1578 C CA . VAL B 1 19 ? 4.594 60 23.781 1 93.75 19 VAL B CA 1
ATOM 1579 C C . VAL B 1 19 ? 5.32 58.656 23.547 1 93.75 19 VAL B C 1
ATOM 1581 O O . VAL B 1 19 ? 4.777 57.75 22.906 1 93.75 19 VAL B O 1
ATOM 1584 N N . SER B 1 20 ? 6.504 58.531 24.109 1 92.5 20 SER B N 1
ATOM 1585 C CA . SER B 1 20 ? 7.289 57.312 23.969 1 92.5 20 SER B CA 1
ATOM 1586 C C . SER B 1 20 ? 6.602 56.125 24.656 1 92.5 20 SER B C 1
ATOM 1588 O O . SER B 1 20 ? 6.57 55.031 24.109 1 92.5 20 SER B O 1
ATOM 1590 N N . ILE B 1 21 ? 6.059 56.312 25.797 1 92.06 21 ILE B N 1
ATOM 1591 C CA . ILE B 1 21 ? 5.379 55.25 26.547 1 92.06 21 ILE B CA 1
ATOM 1592 C C . ILE B 1 21 ? 4.133 54.812 25.781 1 92.06 21 ILE B C 1
ATOM 1594 O O . ILE B 1 21 ? 3.857 53.625 25.672 1 92.06 21 ILE B O 1
ATOM 1598 N N . VAL B 1 22 ? 3.328 55.719 25.25 1 91.19 22 VAL B N 1
ATOM 1599 C CA . VAL B 1 22 ? 2.123 55.438 24.484 1 91.19 22 VAL B CA 1
ATOM 1600 C C . VAL B 1 22 ? 2.488 54.625 23.25 1 91.19 22 VAL B C 1
ATOM 1602 O O . VAL B 1 22 ? 1.829 53.625 22.922 1 91.19 22 VAL B O 1
ATOM 1605 N N . ILE B 1 23 ? 3.49 55 22.5 1 89.31 23 ILE B N 1
ATOM 1606 C CA . ILE B 1 23 ? 3.934 54.281 21.297 1 89.31 23 ILE B CA 1
ATOM 1607 C C . ILE B 1 23 ? 4.367 52.875 21.656 1 89.31 23 ILE B C 1
ATOM 1609 O O . ILE B 1 23 ? 4.004 51.906 20.953 1 89.31 23 ILE B O 1
ATOM 1613 N N . LEU B 1 24 ? 5.066 52.781 22.734 1 87.5 24 LEU B N 1
ATOM 1614 C CA . LEU B 1 24 ? 5.555 51.469 23.172 1 87.5 24 LEU B CA 1
ATOM 1615 C C . LEU B 1 24 ? 4.391 50.562 23.516 1 87.5 24 LEU B C 1
ATOM 1617 O O . LEU B 1 24 ? 4.395 49.375 23.125 1 87.5 24 LEU B O 1
ATOM 1621 N N . THR B 1 25 ? 3.42 51 24.234 1 88.88 25 THR B N 1
ATOM 1622 C CA . THR B 1 25 ? 2.262 50.219 24.594 1 88.88 25 THR B CA 1
ATOM 1623 C C . THR B 1 25 ? 1.473 49.781 23.359 1 88.88 25 THR B C 1
ATOM 1625 O O . THR B 1 25 ? 0.984 48.656 23.266 1 88.88 25 THR B O 1
ATOM 1628 N N . LEU B 1 26 ? 1.307 50.688 22.453 1 85.75 26 LEU B N 1
ATOM 1629 C CA . LEU B 1 26 ? 0.595 50.375 21.219 1 85.75 26 LEU B CA 1
ATOM 1630 C C . LEU B 1 26 ? 1.312 49.281 20.422 1 85.75 26 LEU B C 1
ATOM 1632 O O . LEU B 1 26 ? 0.676 48.375 19.922 1 85.75 26 LEU B O 1
ATOM 1636 N N . ILE B 1 27 ? 2.562 49.438 20.391 1 78.69 27 ILE B N 1
ATOM 1637 C CA . ILE B 1 27 ? 3.359 48.438 19.672 1 78.69 27 ILE B CA 1
ATOM 1638 C C . ILE B 1 27 ? 3.211 47.062 20.359 1 78.69 27 ILE B C 1
ATOM 1640 O O . ILE B 1 27 ? 3.006 46.062 19.688 1 78.69 27 ILE B O 1
ATOM 1644 N N . LEU B 1 28 ? 3.145 47.094 21.641 1 81.56 28 LEU B N 1
ATOM 1645 C CA . LEU B 1 28 ? 3.047 45.844 22.375 1 81.56 28 LEU B CA 1
ATOM 1646 C C . LEU B 1 28 ? 1.669 45.188 22.203 1 81.56 28 LEU B C 1
ATOM 1648 O O . LEU B 1 28 ? 1.529 43.969 22.25 1 81.56 28 LEU B O 1
ATOM 1652 N N . THR B 1 29 ? 0.785 46.031 22.047 1 81.94 29 THR B N 1
ATOM 1653 C CA . THR B 1 29 ? -0.576 45.531 21.891 1 81.94 29 THR B CA 1
ATOM 1654 C C . THR B 1 29 ? -0.817 45.062 20.469 1 81.94 29 THR B C 1
ATOM 1656 O O . THR B 1 29 ? -1.461 44.031 20.25 1 81.94 29 THR B O 1
ATOM 1659 N N . ILE B 1 30 ? -0.352 45.781 19.531 1 77.56 30 ILE B N 1
ATOM 1660 C CA . ILE B 1 30 ? -0.539 45.438 18.125 1 77.56 30 ILE B CA 1
ATOM 1661 C C . ILE B 1 30 ? 0.23 44.156 17.797 1 77.56 30 ILE B C 1
ATOM 1663 O O . ILE B 1 30 ? -0.223 43.344 16.984 1 77.56 30 ILE B O 1
ATOM 1667 N N . PHE B 1 31 ? 1.333 43.969 18.469 1 79.25 31 PHE B N 1
ATOM 1668 C CA . PHE B 1 31 ? 2.203 42.844 18.125 1 79.25 31 PHE B CA 1
ATOM 1669 C C . PHE B 1 31 ? 1.914 41.656 19.016 1 79.25 31 PHE B C 1
ATOM 1671 O O . PHE B 1 31 ? 2.693 40.688 19.047 1 79.25 31 PHE B O 1
ATOM 1678 N N . LYS B 1 32 ? 0.8 41.844 19.719 1 83.5 32 LYS B N 1
ATOM 1679 C CA . LYS B 1 32 ? 0.388 40.656 20.438 1 83.5 32 LYS B CA 1
ATOM 1680 C C . LYS B 1 32 ? 0.174 39.469 19.5 1 83.5 32 LYS B C 1
ATOM 1682 O O . LYS B 1 32 ? -0.573 39.594 18.516 1 83.5 32 LYS B O 1
ATOM 1687 N N . PRO B 1 33 ? 0.903 38.469 19.75 1 85.75 33 PRO B N 1
ATOM 1688 C CA . PRO B 1 33 ? 0.829 37.344 18.828 1 85.75 33 PRO B CA 1
ATOM 1689 C C . PRO B 1 33 ? -0.544 36.656 18.812 1 85.75 33 PRO B C 1
ATOM 1691 O O . PRO B 1 33 ? -1.16 36.5 19.875 1 85.75 33 PRO B O 1
ATOM 1694 N N . LYS B 1 34 ? -1.051 36.469 17.641 1 91.12 34 LYS B N 1
ATOM 1695 C CA . LYS B 1 34 ? -2.256 35.688 17.438 1 91.12 34 LYS B CA 1
ATOM 1696 C C . LYS B 1 34 ? -1.913 34.281 16.891 1 91.12 34 LYS B C 1
ATOM 1698 O O . LYS B 1 34 ? -0.886 34.125 16.219 1 91.12 34 LYS B O 1
ATOM 1703 N N . ASP B 1 35 ? -2.748 33.312 17.188 1 94.19 35 ASP B N 1
ATOM 1704 C CA . ASP B 1 35 ? -2.541 31.969 16.672 1 94.19 35 ASP B CA 1
ATOM 1705 C C . ASP B 1 35 ? -2.781 31.906 15.172 1 94.19 35 ASP B C 1
ATOM 1707 O O . ASP B 1 35 ? -3.711 32.531 14.656 1 94.19 35 ASP B O 1
ATOM 1711 N N . PRO B 1 36 ? -1.998 31.266 14.562 1 93.12 36 PRO B N 1
ATOM 1712 C CA . PRO B 1 36 ? -2.246 31.047 13.133 1 93.12 36 PRO B CA 1
ATOM 1713 C C . PRO B 1 36 ? -3.447 30.141 12.875 1 93.12 36 PRO B C 1
ATOM 1715 O O . PRO B 1 36 ? -3.912 29.453 13.781 1 93.12 36 PRO B O 1
ATOM 1718 N N . THR B 1 37 ? -3.92 30.266 11.695 1 93.12 37 THR B N 1
ATOM 1719 C CA . THR B 1 37 ? -4.957 29.344 11.258 1 93.12 37 THR B CA 1
ATOM 1720 C C . THR B 1 37 ? -4.402 28.344 10.242 1 93.12 37 THR B C 1
ATOM 1722 O O . THR B 1 37 ? -3.945 28.734 9.164 1 93.12 37 THR B O 1
ATOM 1725 N N . ILE B 1 38 ? -4.48 27.188 10.695 1 92.25 38 ILE B N 1
ATOM 1726 C CA . ILE B 1 38 ? -4.004 26.109 9.828 1 92.25 38 ILE B CA 1
ATOM 1727 C C . ILE B 1 38 ? -5.18 25.219 9.422 1 92.25 38 ILE B C 1
ATOM 1729 O O . ILE B 1 38 ? -6.031 24.891 10.25 1 92.25 38 ILE B O 1
ATOM 1733 N N . SER B 1 39 ? -5.25 24.891 8.203 1 91.19 39 SER B N 1
ATOM 1734 C CA . SER B 1 39 ? -6.277 23.984 7.688 1 91.19 39 SER B CA 1
ATOM 1735 C C . SER B 1 39 ? -5.68 22.953 6.738 1 91.19 39 SER B C 1
ATOM 1737 O O . SER B 1 39 ? -4.668 23.219 6.082 1 91.19 39 SER B O 1
ATOM 1739 N N . VAL B 1 40 ? -6.32 21.859 6.797 1 91.88 40 VAL B N 1
ATOM 1740 C CA . VAL B 1 40 ? -5.883 20.766 5.934 1 91.88 40 VAL B CA 1
ATOM 1741 C C . VAL B 1 40 ? -6.98 20.438 4.926 1 91.88 40 VAL B C 1
ATOM 1743 O O . VAL B 1 40 ? -8.164 20.406 5.27 1 91.88 40 VAL B O 1
ATOM 1746 N N . SER B 1 41 ? -6.48 20.297 3.727 1 89.62 41 SER B N 1
ATOM 1747 C CA . SER B 1 41 ? -7.418 19.891 2.682 1 89.62 41 SER B CA 1
ATOM 1748 C C . SER B 1 41 ? -6.832 18.781 1.807 1 89.62 41 SER B C 1
ATOM 1750 O O . SER B 1 41 ? -5.613 18.703 1.643 1 89.62 41 SER B O 1
ATOM 1752 N N . LEU B 1 42 ? -7.734 17.953 1.431 1 87.56 42 LEU B N 1
ATOM 1753 C CA . LEU B 1 42 ? -7.434 16.922 0.437 1 87.56 42 LEU B CA 1
ATOM 1754 C C . LEU B 1 42 ? -8.172 17.203 -0.871 1 87.56 42 LEU B C 1
ATOM 1756 O O . LEU B 1 42 ? -9.227 16.625 -1.129 1 87.56 42 LEU B O 1
ATOM 1760 N N . PRO B 1 43 ? -7.496 18.078 -1.629 1 80.88 43 PRO B N 1
ATOM 1761 C CA . PRO B 1 43 ? -8.203 18.438 -2.861 1 80.88 43 PRO B CA 1
ATOM 1762 C C . PRO B 1 43 ? -8.516 17.219 -3.732 1 80.88 43 PRO B C 1
ATOM 1764 O O . PRO B 1 43 ? -7.656 16.359 -3.924 1 80.88 43 PRO B O 1
ATOM 1767 N N . HIS B 1 44 ? -9.695 17.047 -4.176 1 77.44 44 HIS B N 1
ATOM 1768 C CA . HIS B 1 44 ? -10.164 16.031 -5.109 1 77.44 44 HIS B CA 1
ATOM 1769 C C . HIS B 1 44 ? -9.945 14.625 -4.559 1 77.44 44 HIS B C 1
ATOM 1771 O O . HIS B 1 44 ? -9.539 13.727 -5.289 1 77.44 44 HIS B O 1
ATOM 1777 N N . PHE B 1 45 ? -10.094 14.688 -3.236 1 82.56 45 PHE B N 1
ATOM 1778 C CA . PHE B 1 45 ? -9.992 13.352 -2.654 1 82.56 45 PHE B CA 1
ATOM 1779 C C . PHE B 1 45 ? -10.969 12.391 -3.326 1 82.56 45 PHE B C 1
ATOM 1781 O O . PHE B 1 45 ? -12.172 12.656 -3.381 1 82.56 45 PHE B O 1
ATOM 1788 N N . ASN B 1 46 ? -10.328 11.414 -3.867 1 78.62 46 ASN B N 1
ATOM 1789 C CA . ASN B 1 46 ? -10.977 10.234 -4.43 1 78.62 46 ASN B CA 1
ATOM 1790 C C . ASN B 1 46 ? -10.109 8.992 -4.281 1 78.62 46 ASN B C 1
ATOM 1792 O O . ASN B 1 46 ? -8.984 8.953 -4.781 1 78.62 46 ASN B O 1
ATOM 1796 N N . LEU B 1 47 ? -10.695 8.195 -3.439 1 77.88 47 LEU B N 1
ATOM 1797 C CA . LEU B 1 47 ? -9.906 6.996 -3.182 1 77.88 47 LEU B CA 1
ATOM 1798 C C . LEU B 1 47 ? -9.477 6.34 -4.488 1 77.88 47 LEU B C 1
ATOM 1800 O O . LEU B 1 47 ? -8.484 5.605 -4.52 1 77.88 47 LEU B O 1
ATOM 1804 N N . LEU B 1 48 ? -10.281 6.699 -5.523 1 76.38 48 LEU B N 1
ATOM 1805 C CA . LEU B 1 48 ? -10.008 6.09 -6.816 1 76.38 48 LEU B CA 1
ATOM 1806 C C . LEU B 1 48 ? -9.117 6.988 -7.668 1 76.38 48 LEU B C 1
ATOM 1808 O O . LEU B 1 48 ? -8.812 6.664 -8.82 1 76.38 48 LEU B O 1
ATOM 1812 N N . SER B 1 49 ? -8.711 8.047 -7.047 1 79.12 49 SER B N 1
ATOM 1813 C CA . SER B 1 49 ? -7.855 8.977 -7.773 1 79.12 49 SER B CA 1
ATOM 1814 C C . SER B 1 49 ? -6.523 8.328 -8.148 1 79.12 49 SER B C 1
ATOM 1816 O O . SER B 1 49 ? -5.941 7.594 -7.348 1 79.12 49 SER B O 1
ATOM 1818 N N . PRO B 1 50 ? -6.07 8.594 -9.359 1 74.62 50 PRO B N 1
ATOM 1819 C CA . PRO B 1 50 ? -4.785 8.031 -9.789 1 74.62 50 PRO B CA 1
ATOM 1820 C C . PRO B 1 50 ? -3.607 8.586 -8.992 1 74.62 50 PRO B C 1
ATOM 1822 O O . PRO B 1 50 ? -2.51 8.023 -9.039 1 74.62 50 PRO B O 1
ATOM 1825 N N . ASN B 1 51 ? -3.877 9.609 -8.219 1 77.69 51 ASN B N 1
ATOM 1826 C CA . ASN B 1 51 ? -2.789 10.219 -7.461 1 77.69 51 ASN B CA 1
ATOM 1827 C C . ASN B 1 51 ? -2.539 9.484 -6.148 1 77.69 51 ASN B C 1
ATOM 1829 O O . ASN B 1 51 ? -1.562 9.766 -5.449 1 77.69 51 ASN B O 1
ATOM 1833 N N . ILE B 1 52 ? -3.449 8.609 -5.906 1 78.81 52 ILE B N 1
ATOM 1834 C CA . ILE B 1 52 ? -3.268 7.797 -4.707 1 78.81 52 ILE B CA 1
ATOM 1835 C C . ILE B 1 52 ? -2.574 6.488 -5.066 1 78.81 52 ILE B C 1
ATOM 1837 O O . ILE B 1 52 ? -2.998 5.789 -5.992 1 78.81 52 ILE B O 1
ATOM 1841 N N . THR B 1 53 ? -1.438 6.258 -4.488 1 80 53 THR B N 1
ATOM 1842 C CA . THR B 1 53 ? -0.72 5.008 -4.723 1 80 53 THR B CA 1
ATOM 1843 C C . THR B 1 53 ? -0.822 4.09 -3.508 1 80 53 THR B C 1
ATOM 1845 O O . THR B 1 53 ? -0.684 4.539 -2.369 1 80 53 THR B O 1
ATOM 1848 N N . MET B 1 54 ? -1.259 2.91 -3.807 1 84.94 54 MET B N 1
ATOM 1849 C CA . MET B 1 54 ? -1.317 1.889 -2.766 1 84.94 54 MET B CA 1
ATOM 1850 C C . MET B 1 54 ? -0.627 0.606 -3.221 1 84.94 54 MET B C 1
ATOM 1852 O O . MET B 1 54 ? -0.883 0.116 -4.32 1 84.94 54 MET B O 1
ATOM 1856 N N . ASN B 1 55 ? 0.254 0.087 -2.363 1 84.69 55 ASN B N 1
ATOM 1857 C CA . ASN B 1 55 ? 0.957 -1.147 -2.699 1 84.69 55 ASN B CA 1
ATOM 1858 C C . ASN B 1 55 ? 0.938 -2.137 -1.538 1 84.69 55 ASN B C 1
ATOM 1860 O O . ASN B 1 55 ? 0.85 -1.735 -0.376 1 84.69 55 ASN B O 1
ATOM 1864 N N . MET B 1 56 ? 0.962 -3.418 -1.949 1 88.19 56 MET B N 1
ATOM 1865 C CA . MET B 1 56 ? 1.015 -4.504 -0.975 1 88.19 56 MET B CA 1
ATOM 1866 C C . MET B 1 56 ? 1.969 -5.602 -1.435 1 88.19 56 MET B C 1
ATOM 1868 O O . MET B 1 56 ? 2.023 -5.926 -2.623 1 88.19 56 MET B O 1
ATOM 1872 N N . THR B 1 57 ? 2.754 -6.113 -0.527 1 89.12 57 THR B N 1
ATOM 1873 C CA . THR B 1 57 ? 3.639 -7.242 -0.803 1 89.12 57 THR B CA 1
ATOM 1874 C C . THR B 1 57 ? 3.254 -8.453 0.046 1 89.12 57 THR B C 1
ATOM 1876 O O . THR B 1 57 ? 3.143 -8.344 1.27 1 89.12 57 THR B O 1
ATOM 1879 N N . LEU B 1 58 ? 3.047 -9.539 -0.609 1 89.94 58 LEU B N 1
ATOM 1880 C CA . LEU B 1 58 ? 2.639 -10.773 0.051 1 89.94 58 LEU B CA 1
ATOM 1881 C C . LEU B 1 58 ? 3.676 -11.867 -0.162 1 89.94 58 LEU B C 1
ATOM 1883 O O . LEU B 1 58 ? 3.939 -12.266 -1.298 1 89.94 58 LEU B O 1
ATOM 1887 N N . PRO B 1 59 ? 4.199 -12.359 0.904 1 90.12 59 PRO B N 1
ATOM 1888 C CA . PRO B 1 59 ? 5.098 -13.508 0.749 1 90.12 59 PRO B CA 1
ATOM 1889 C C . PRO B 1 59 ? 4.363 -14.781 0.316 1 90.12 59 PRO B C 1
ATOM 1891 O O . PRO B 1 59 ? 3.268 -15.062 0.807 1 90.12 59 PRO B O 1
ATOM 1894 N N . MET B 1 60 ? 5.035 -15.523 -0.591 1 91.19 60 MET B N 1
ATOM 1895 C CA . MET B 1 60 ? 4.418 -16.75 -1.072 1 91.19 60 MET B CA 1
ATOM 1896 C C . MET B 1 60 ? 5.477 -17.812 -1.364 1 91.19 60 MET B C 1
ATOM 1898 O O . MET B 1 60 ? 6.656 -17.484 -1.521 1 91.19 60 MET B O 1
ATOM 1902 N N . VAL B 1 61 ? 4.961 -18.984 -1.37 1 93.5 61 VAL B N 1
ATOM 1903 C CA . VAL B 1 61 ? 5.801 -20.141 -1.702 1 93.5 61 VAL B CA 1
ATOM 1904 C C . VAL B 1 61 ? 5.203 -20.891 -2.887 1 93.5 61 VAL B C 1
ATOM 1906 O O . VAL B 1 61 ? 4.008 -21.203 -2.891 1 93.5 61 VAL B O 1
ATOM 1909 N N . ILE B 1 62 ? 6.027 -21.094 -3.852 1 94.94 62 ILE B N 1
ATOM 1910 C CA . ILE B 1 62 ? 5.645 -21.875 -5.02 1 94.94 62 ILE B CA 1
ATOM 1911 C C . ILE B 1 62 ? 6.328 -23.234 -4.973 1 94.94 62 ILE B C 1
ATOM 1913 O O . ILE B 1 62 ? 7.555 -23.328 -4.887 1 94.94 62 ILE B O 1
ATOM 1917 N N . THR B 1 63 ? 5.531 -24.219 -4.965 1 95.38 63 THR B N 1
ATOM 1918 C CA . THR B 1 63 ? 6.059 -25.578 -5 1 95.38 63 THR B CA 1
ATOM 1919 C C . THR B 1 63 ? 6 -26.156 -6.418 1 95.38 63 THR B C 1
ATOM 1921 O O . THR B 1 63 ? 4.938 -26.156 -7.047 1 95.38 63 THR B O 1
ATOM 1924 N N . ILE B 1 64 ? 7.109 -26.594 -6.871 1 96.5 64 ILE B N 1
ATOM 1925 C CA . ILE B 1 64 ? 7.215 -27.156 -8.211 1 96.5 64 ILE B CA 1
ATOM 1926 C C . ILE B 1 64 ? 7.652 -28.625 -8.125 1 96.5 64 ILE B C 1
ATOM 1928 O O . ILE B 1 64 ? 8.734 -28.922 -7.621 1 96.5 64 ILE B O 1
ATOM 1932 N N . LEU B 1 65 ? 6.812 -29.438 -8.586 1 96.81 65 LEU B N 1
ATOM 1933 C CA . LEU B 1 65 ? 7.121 -30.859 -8.672 1 96.81 65 LEU B CA 1
ATOM 1934 C C . LEU B 1 65 ? 7.398 -31.281 -10.117 1 96.81 65 LEU B C 1
ATOM 1936 O O . LEU B 1 65 ? 6.543 -31.109 -10.984 1 96.81 65 LEU B O 1
ATOM 1940 N N . ASN B 1 66 ? 8.562 -31.766 -10.367 1 96.12 66 ASN B N 1
ATOM 1941 C CA . ASN B 1 66 ? 8.953 -32.312 -11.656 1 96.12 66 ASN B CA 1
ATOM 1942 C C . ASN B 1 66 ? 8.844 -33.844 -11.664 1 96.12 66 ASN B C 1
ATOM 1944 O O . ASN B 1 66 ? 9.664 -34.531 -11.055 1 96.12 66 ASN B O 1
ATOM 1948 N N . PRO B 1 67 ? 7.887 -34.344 -12.297 1 94.69 67 PRO B N 1
ATOM 1949 C CA . PRO B 1 67 ? 7.719 -35.781 -12.305 1 94.69 67 PRO B CA 1
ATOM 1950 C C . PRO B 1 67 ? 8.555 -36.469 -13.383 1 94.69 67 PRO B C 1
ATOM 1952 O O . PRO B 1 67 ? 8.539 -37.688 -13.492 1 94.69 67 PRO B O 1
ATOM 1955 N N . ASN B 1 68 ? 9.352 -35.719 -14.086 1 92.94 68 ASN B N 1
ATOM 1956 C CA . ASN B 1 68 ? 10.055 -36.25 -15.25 1 92.94 68 ASN B CA 1
ATOM 1957 C C . ASN B 1 68 ? 11.469 -36.688 -14.898 1 92.94 68 ASN B C 1
ATOM 1959 O O . ASN B 1 68 ? 12.016 -36.281 -13.875 1 92.94 68 ASN B O 1
ATOM 1963 N N . TYR B 1 69 ? 11.992 -37.5 -15.75 1 90.81 69 TYR B N 1
ATOM 1964 C CA . TYR B 1 69 ? 13.352 -37.969 -15.562 1 90.81 69 TYR B CA 1
ATOM 1965 C C . TYR B 1 69 ? 14.367 -36.906 -15.992 1 90.81 69 TYR B C 1
ATOM 1967 O O . TYR B 1 69 ? 15.547 -37 -15.648 1 90.81 69 TYR B O 1
ATOM 1975 N N . GLY B 1 70 ? 13.852 -36 -16.688 1 91.81 70 GLY B N 1
ATOM 1976 C CA . GLY B 1 70 ? 14.688 -34.875 -17.047 1 91.81 70 GLY B CA 1
ATOM 1977 C C . GLY B 1 70 ? 14.578 -33.719 -16.078 1 91.81 70 GLY B C 1
ATOM 1978 O O . GLY B 1 70 ? 13.57 -33.562 -15.375 1 91.81 70 GLY B O 1
ATOM 1979 N N . SER B 1 71 ? 15.586 -32.906 -16.047 1 95.5 71 SER B N 1
ATOM 1980 C CA . SER B 1 71 ? 15.562 -31.688 -15.242 1 95.5 71 SER B CA 1
ATOM 1981 C C . SER B 1 71 ? 15.102 -30.5 -16.062 1 95.5 71 SER B C 1
ATOM 1983 O O . SER B 1 71 ? 14.961 -30.594 -17.281 1 95.5 71 SER B O 1
ATOM 1985 N N . PHE B 1 72 ? 14.766 -29.516 -15.383 1 96 72 PHE B N 1
ATOM 1986 C CA . PHE B 1 72 ? 14.305 -28.297 -16.047 1 96 72 PHE B CA 1
ATOM 1987 C C . PHE B 1 72 ? 14.93 -27.062 -15.414 1 96 72 PHE B C 1
ATOM 1989 O O . PHE B 1 72 ? 14.891 -26.906 -14.195 1 96 72 PHE B O 1
ATOM 1996 N N . LYS B 1 73 ? 15.508 -26.281 -16.203 1 97 73 LYS B N 1
ATOM 1997 C CA . LYS B 1 73 ? 16.031 -24.984 -15.766 1 97 73 LYS B CA 1
ATOM 1998 C C . LYS B 1 73 ? 15.258 -23.844 -16.422 1 97 73 LYS B C 1
ATOM 2000 O O . LYS B 1 73 ? 15.344 -23.641 -17.625 1 97 73 LYS B O 1
ATOM 2005 N N . TYR B 1 74 ? 14.539 -23.141 -15.594 1 97.12 74 TYR B N 1
ATOM 2006 C CA . TYR B 1 74 ? 13.789 -22.031 -16.172 1 97.12 74 TYR B CA 1
ATOM 2007 C C . TYR B 1 74 ? 14.5 -20.703 -15.922 1 97.12 74 TYR B C 1
ATOM 2009 O O . TYR B 1 74 ? 15.336 -20.609 -15.023 1 97.12 74 TYR B O 1
ATOM 2017 N N . GLN B 1 75 ? 14.117 -19.688 -16.703 1 97.62 75 GLN B N 1
ATOM 2018 C CA . GLN B 1 75 ? 14.68 -18.344 -16.625 1 97.62 75 GLN B CA 1
ATOM 2019 C C . GLN B 1 75 ? 13.836 -17.453 -15.727 1 97.62 75 GLN B C 1
ATOM 2021 O O . GLN B 1 75 ? 12.773 -17.859 -15.25 1 97.62 75 GLN B O 1
ATOM 2026 N N . ASN B 1 76 ? 14.453 -16.281 -15.461 1 97.44 76 ASN B N 1
ATOM 2027 C CA . ASN B 1 76 ? 13.664 -15.289 -14.742 1 97.44 76 ASN B CA 1
ATOM 2028 C C . ASN B 1 76 ? 12.352 -14.984 -15.461 1 97.44 76 ASN B C 1
ATOM 2030 O O . ASN B 1 76 ? 12.328 -14.812 -16.672 1 97.44 76 ASN B O 1
ATOM 2034 N N . SER B 1 77 ? 11.359 -15.008 -14.656 1 96.62 77 SER B N 1
ATOM 2035 C CA . SER B 1 77 ? 10.039 -14.758 -15.227 1 96.62 77 SER B CA 1
ATOM 2036 C C . SER B 1 77 ? 9.172 -13.93 -14.273 1 96.62 77 SER B C 1
ATOM 2038 O O . SER B 1 77 ? 9.578 -13.641 -13.148 1 96.62 77 SER B O 1
ATOM 2040 N N . ILE B 1 78 ? 8.055 -13.477 -14.828 1 96.62 78 ILE B N 1
ATOM 2041 C CA . ILE B 1 78 ? 7.074 -12.734 -14.039 1 96.62 78 ILE B CA 1
ATOM 2042 C C . ILE B 1 78 ? 5.699 -13.375 -14.195 1 96.62 78 ILE B C 1
ATOM 2044 O O . ILE B 1 78 ? 5.246 -13.625 -15.312 1 96.62 78 ILE B O 1
ATOM 2048 N N . GLY B 1 79 ? 5.117 -13.688 -13.125 1 97.06 79 GLY B N 1
ATOM 2049 C CA . GLY B 1 79 ? 3.711 -14.062 -13.102 1 97.06 79 GLY B CA 1
ATOM 2050 C C . GLY B 1 79 ? 2.785 -12.883 -12.867 1 97.06 79 GLY B C 1
ATOM 2051 O O . GLY B 1 79 ? 3.189 -11.875 -12.289 1 97.06 79 GLY B O 1
ATOM 2052 N N . TYR B 1 80 ? 1.59 -13.094 -13.352 1 97 80 TYR B N 1
ATOM 2053 C CA . TYR B 1 80 ? 0.607 -12.023 -13.18 1 97 80 TYR B CA 1
ATOM 2054 C C . TYR B 1 80 ? -0.625 -12.531 -12.445 1 97 80 TYR B C 1
ATOM 2056 O O . TYR B 1 80 ? -1.061 -13.664 -12.648 1 97 80 TYR B O 1
ATOM 2064 N N . VAL B 1 81 ? -1.121 -11.688 -11.602 1 96.5 81 VAL B N 1
ATOM 2065 C CA . VAL B 1 81 ? -2.348 -11.977 -10.867 1 96.5 81 VAL B CA 1
ATOM 2066 C C . VAL B 1 81 ? -3.459 -11.031 -11.328 1 96.5 81 VAL B C 1
ATOM 2068 O O . VAL B 1 81 ? -3.25 -9.82 -11.43 1 96.5 81 VAL B O 1
ATOM 2071 N N . ALA B 1 82 ? -4.543 -11.617 -11.578 1 96.69 82 ALA B N 1
ATOM 2072 C CA . ALA B 1 82 ? -5.672 -10.812 -12.047 1 96.69 82 ALA B CA 1
ATOM 2073 C C . ALA B 1 82 ? -6.863 -10.938 -11.102 1 96.69 82 ALA B C 1
ATOM 2075 O O . ALA B 1 82 ? -7.062 -11.984 -10.484 1 96.69 82 ALA B O 1
ATOM 2076 N N . TYR B 1 83 ? -7.59 -9.82 -10.961 1 95.38 83 TYR B N 1
ATOM 2077 C CA . TYR B 1 83 ? -8.875 -9.703 -10.281 1 95.38 83 TYR B CA 1
ATOM 2078 C C . TYR B 1 83 ? -9.969 -9.266 -11.258 1 95.38 83 TYR B C 1
ATOM 2080 O O . TYR B 1 83 ? -9.914 -8.156 -11.797 1 95.38 83 TYR B O 1
ATOM 2088 N N . TYR B 1 84 ? -10.977 -10.07 -11.539 1 90.06 84 TYR B N 1
ATOM 2089 C CA . TYR B 1 84 ? -12.016 -9.852 -12.539 1 90.06 84 TYR B CA 1
ATOM 2090 C C . TYR B 1 84 ? -11.422 -9.297 -13.828 1 90.06 84 TYR B C 1
ATOM 2092 O O . TYR B 1 84 ? -11.797 -8.219 -14.281 1 90.06 84 TYR B O 1
ATOM 2100 N N . ASP B 1 85 ? -10.352 -9.711 -14.375 1 86.62 85 ASP B N 1
ATOM 2101 C CA . ASP B 1 85 ? -9.766 -9.469 -15.688 1 86.62 85 ASP B CA 1
ATOM 2102 C C . ASP B 1 85 ? -8.789 -8.297 -15.641 1 86.62 85 ASP B C 1
ATOM 2104 O O . ASP B 1 85 ? -8.406 -7.762 -16.688 1 86.62 85 ASP B O 1
ATOM 2108 N N . THR B 1 86 ? -8.594 -7.797 -14.516 1 93 86 THR B N 1
ATOM 2109 C CA . THR B 1 86 ? -7.613 -6.73 -14.352 1 93 86 THR B CA 1
ATOM 2110 C C . THR B 1 86 ? -6.363 -7.25 -13.648 1 93 86 THR B C 1
ATOM 2112 O O . THR B 1 86 ? -6.457 -7.914 -12.617 1 93 86 THR B O 1
ATOM 2115 N N . ILE B 1 87 ? -5.266 -6.91 -14.234 1 95.44 87 ILE B N 1
ATOM 2116 C CA . ILE B 1 87 ? -4.012 -7.297 -13.594 1 95.44 87 ILE B CA 1
ATOM 2117 C C . ILE B 1 87 ? -3.781 -6.438 -12.352 1 95.44 87 ILE B C 1
ATOM 2119 O O . ILE B 1 87 ? -3.73 -5.207 -12.438 1 95.44 87 ILE B O 1
ATOM 2123 N N . VAL B 1 88 ? -3.652 -7.008 -11.219 1 94.44 88 VAL B N 1
ATOM 2124 C CA . VAL B 1 88 ? -3.557 -6.254 -9.969 1 94.44 88 VAL B CA 1
ATOM 2125 C C . VAL B 1 88 ? -2.271 -6.629 -9.242 1 94.44 88 VAL B C 1
ATOM 2127 O O . VAL B 1 88 ? -1.945 -6.043 -8.203 1 94.44 88 VAL B O 1
ATOM 2130 N N . GLY B 1 89 ? -1.58 -7.629 -9.773 1 95.5 89 GLY B N 1
ATOM 2131 C CA . GLY B 1 89 ? -0.367 -8.047 -9.086 1 95.5 89 GLY B CA 1
ATOM 2132 C C . GLY B 1 89 ? 0.642 -8.703 -10.008 1 95.5 89 GLY B C 1
ATOM 2133 O O . GLY B 1 89 ? 0.298 -9.125 -11.117 1 95.5 89 GLY B O 1
ATOM 2134 N N . ASN B 1 90 ? 1.861 -8.734 -9.547 1 96.06 90 ASN B N 1
ATOM 2135 C CA . ASN B 1 90 ? 2.945 -9.43 -10.234 1 96.06 90 ASN B CA 1
ATOM 2136 C C . ASN B 1 90 ? 3.764 -10.281 -9.266 1 96.06 90 ASN B C 1
ATOM 2138 O O . ASN B 1 90 ? 3.871 -9.953 -8.086 1 96.06 90 ASN B O 1
ATOM 2142 N N . ILE B 1 91 ? 4.254 -11.32 -9.812 1 96.38 91 ILE B N 1
ATOM 2143 C CA . ILE B 1 91 ? 5.051 -12.258 -9.031 1 96.38 91 ILE B CA 1
ATOM 2144 C C . ILE B 1 91 ? 6.387 -12.5 -9.734 1 96.38 91 ILE B C 1
ATOM 2146 O O . ILE B 1 91 ? 6.457 -13.258 -10.703 1 96.38 91 ILE B O 1
ATOM 2150 N N . PRO B 1 92 ? 7.398 -11.93 -9.273 1 96.94 92 PRO B N 1
ATOM 2151 C CA . PRO B 1 92 ? 8.711 -12.25 -9.828 1 96.94 92 PRO B CA 1
ATOM 2152 C C . PRO B 1 92 ? 9.164 -13.672 -9.484 1 96.94 92 PRO B C 1
ATOM 2154 O O . PRO B 1 92 ? 9.078 -14.086 -8.328 1 96.94 92 PRO B O 1
ATOM 2157 N N . ILE B 1 93 ? 9.586 -14.312 -10.445 1 96.31 93 ILE B N 1
ATOM 2158 C CA . ILE B 1 93 ? 10.102 -15.664 -10.266 1 96.31 93 ILE B CA 1
ATOM 2159 C C . ILE B 1 93 ? 11.531 -15.742 -10.789 1 96.31 93 ILE B C 1
ATOM 2161 O O . ILE B 1 93 ? 11.773 -15.633 -11.992 1 96.31 93 ILE B O 1
ATOM 2165 N N . GLU B 1 94 ? 12.406 -16.031 -9.914 1 96.94 94 GLU B N 1
ATOM 2166 C CA . GLU B 1 94 ? 13.812 -16.109 -10.297 1 96.94 94 GLU B CA 1
ATOM 2167 C C . GLU B 1 94 ? 14.141 -17.469 -10.898 1 96.94 94 GLU B C 1
ATOM 2169 O O . GLU B 1 94 ? 13.523 -18.469 -10.555 1 96.94 94 GLU B O 1
ATOM 2174 N N . SER B 1 95 ? 15.109 -17.391 -11.734 1 97.5 95 SER B N 1
ATOM 2175 C CA . SER B 1 95 ? 15.562 -18.609 -12.383 1 97.5 95 SER B CA 1
ATOM 2176 C C . SER B 1 95 ? 16 -19.656 -11.359 1 97.5 95 SER B C 1
ATOM 2178 O O . SER B 1 95 ? 16.656 -19.328 -10.375 1 97.5 95 SER B O 1
ATOM 2180 N N . GLN B 1 96 ? 15.578 -20.875 -11.586 1 96.75 96 GLN B N 1
ATOM 2181 C CA . GLN B 1 96 ? 15.969 -21.984 -10.727 1 96.75 96 GLN B CA 1
ATOM 2182 C C . GLN B 1 96 ? 16.125 -23.266 -11.531 1 96.75 96 GLN B C 1
ATOM 2184 O O . GLN B 1 96 ? 15.57 -23.406 -12.617 1 96.75 96 GLN B O 1
ATOM 2189 N N . PHE B 1 97 ? 16.906 -24.109 -10.945 1 96.88 97 PHE B N 1
ATOM 2190 C CA . PHE B 1 97 ? 17.094 -25.453 -11.469 1 96.88 97 PHE B CA 1
ATOM 2191 C C . PHE B 1 97 ? 16.188 -26.453 -10.742 1 96.88 97 PHE B C 1
ATOM 2193 O O . PHE B 1 97 ? 16.219 -26.547 -9.516 1 96.88 97 PHE B O 1
ATOM 2200 N N . VAL B 1 98 ? 15.352 -27.141 -11.531 1 97 98 VAL B N 1
ATOM 2201 C CA . VAL B 1 98 ? 14.469 -28.172 -10.977 1 97 98 VAL B CA 1
ATOM 2202 C C . VAL B 1 98 ? 14.969 -29.547 -11.375 1 97 98 VAL B C 1
ATOM 2204 O O . VAL B 1 98 ? 14.789 -29.984 -12.516 1 97 98 VAL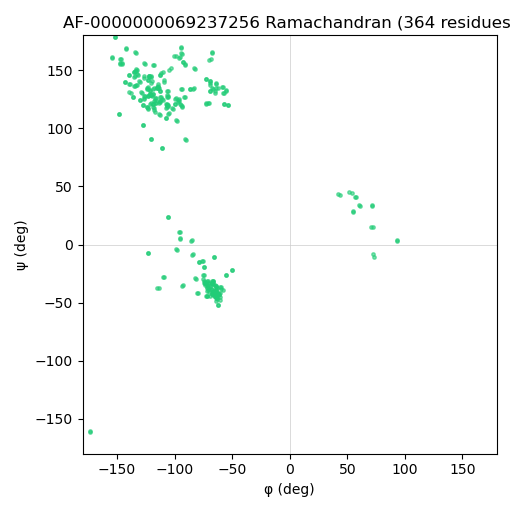 B O 1
ATOM 2207 N N . PRO B 1 99 ? 15.508 -30.297 -10.391 1 96.69 99 PRO B N 1
ATOM 2208 C CA . PRO B 1 99 ? 16.047 -31.609 -10.734 1 96.69 99 PRO B CA 1
ATOM 2209 C C . PRO B 1 99 ? 14.953 -32.594 -11.156 1 96.69 99 PRO B C 1
ATOM 2211 O O . PRO B 1 99 ? 13.773 -32.344 -10.93 1 96.69 99 PRO B O 1
ATOM 2214 N N . ALA B 1 100 ? 15.438 -33.719 -11.781 1 94.56 100 ALA B N 1
ATOM 2215 C CA . ALA B 1 100 ? 14.539 -34.781 -12.203 1 94.56 100 ALA B CA 1
ATOM 2216 C C . ALA B 1 100 ? 13.852 -35.438 -11.008 1 94.56 100 ALA B C 1
ATOM 2218 O O . ALA B 1 100 ? 14.477 -35.656 -9.969 1 94.56 100 ALA B O 1
ATOM 2219 N N . ARG B 1 101 ? 12.602 -35.625 -11.148 1 94.81 101 ARG B N 1
ATOM 2220 C CA . ARG B 1 101 ? 11.805 -36.344 -10.148 1 94.81 101 ARG B CA 1
ATOM 2221 C C . ARG B 1 101 ? 11.992 -35.719 -8.766 1 94.81 101 ARG B C 1
ATOM 2223 O O . ARG B 1 101 ? 12.242 -36.406 -7.793 1 94.81 101 ARG B O 1
ATOM 2230 N N . SER B 1 102 ? 11.953 -34.406 -8.75 1 96.5 102 SER B N 1
ATOM 2231 C CA . SER B 1 102 ? 12.172 -33.688 -7.496 1 96.5 102 SER B CA 1
ATOM 2232 C C . SER B 1 102 ? 11.133 -32.594 -7.293 1 96.5 102 SER B C 1
ATOM 2234 O O . SER B 1 102 ? 10.375 -32.25 -8.211 1 96.5 102 SER B O 1
ATOM 2236 N N . GLU B 1 103 ? 11.109 -32.156 -6.09 1 96.88 103 GLU B N 1
ATOM 2237 C CA . GLU B 1 103 ? 10.258 -31.031 -5.691 1 96.88 103 GLU B CA 1
ATOM 2238 C C . GLU B 1 103 ? 11.086 -29.891 -5.109 1 96.88 103 GLU B C 1
ATOM 2240 O O . GLU B 1 103 ? 11.992 -30.125 -4.309 1 96.88 103 GLU B O 1
ATOM 2245 N N . ILE B 1 104 ? 10.789 -28.75 -5.57 1 96.81 104 ILE B N 1
ATOM 2246 C CA . ILE B 1 104 ? 11.469 -27.594 -4.984 1 96.81 104 ILE B CA 1
ATOM 2247 C C . ILE B 1 104 ? 10.438 -26.578 -4.52 1 96.81 104 ILE B C 1
ATOM 2249 O O . ILE B 1 104 ? 9.32 -26.516 -5.043 1 96.81 104 ILE B O 1
ATOM 2253 N N . ASN B 1 105 ? 10.812 -25.75 -3.572 1 95.56 105 ASN B N 1
ATOM 2254 C CA . ASN B 1 105 ? 10.039 -24.609 -3.094 1 95.56 105 ASN B CA 1
ATOM 2255 C C . ASN B 1 105 ? 10.727 -23.297 -3.424 1 95.56 105 ASN B C 1
ATOM 2257 O O . ASN B 1 105 ? 11.891 -23.094 -3.074 1 95.56 105 ASN B O 1
ATOM 2261 N N . VAL B 1 106 ? 10.023 -22.594 -4.082 1 95.25 106 VAL B N 1
ATOM 2262 C CA . VAL B 1 106 ? 10.523 -21.281 -4.449 1 95.25 106 VAL B CA 1
ATOM 2263 C C . VAL B 1 106 ? 9.797 -20.203 -3.637 1 95.25 106 VAL B C 1
ATOM 2265 O O . VAL B 1 106 ? 8.578 -20.078 -3.725 1 95.25 106 VAL B O 1
ATOM 2268 N N . THR B 1 107 ? 10.578 -19.438 -2.875 1 94.19 107 THR B N 1
ATOM 2269 C CA . THR B 1 107 ? 10 -18.328 -2.111 1 94.19 107 THR B CA 1
ATOM 2270 C C . THR B 1 107 ? 10.086 -17.031 -2.893 1 94.19 107 THR B C 1
ATOM 2272 O O . THR B 1 107 ? 11.133 -16.719 -3.471 1 94.19 107 THR B O 1
ATOM 2275 N N . THR B 1 108 ? 8.992 -16.344 -2.902 1 94.31 108 THR B N 1
ATOM 2276 C CA . THR B 1 108 ? 8.961 -15.047 -3.578 1 94.31 108 THR B CA 1
ATOM 2277 C C . THR B 1 108 ? 7.93 -14.125 -2.938 1 94.31 108 THR B C 1
ATOM 2279 O O . THR B 1 108 ? 7.32 -14.477 -1.925 1 94.31 108 THR B O 1
ATOM 2282 N N . ASN B 1 109 ? 7.863 -12.93 -3.459 1 92.88 109 ASN B N 1
ATOM 2283 C CA . ASN B 1 109 ? 6.883 -11.938 -3.018 1 92.88 109 ASN B CA 1
ATOM 2284 C C . ASN B 1 109 ? 5.969 -11.508 -4.16 1 92.88 109 ASN B C 1
ATOM 2286 O O . ASN B 1 109 ? 6.441 -11.164 -5.242 1 92.88 109 ASN B O 1
ATOM 2290 N N . ALA B 1 110 ? 4.738 -11.594 -3.873 1 93.81 110 ALA B N 1
ATOM 2291 C CA . ALA B 1 110 ? 3.789 -11.008 -4.812 1 93.81 110 ALA B CA 1
ATOM 2292 C C . ALA B 1 110 ? 3.564 -9.523 -4.512 1 93.81 110 ALA B C 1
ATOM 2294 O O . ALA B 1 110 ? 3.344 -9.148 -3.357 1 93.81 110 ALA B O 1
ATOM 2295 N N . ASP B 1 111 ? 3.605 -8.758 -5.539 1 92.69 111 ASP B N 1
ATOM 2296 C CA . ASP B 1 111 ? 3.338 -7.328 -5.41 1 92.69 111 ASP B CA 1
ATOM 2297 C C . ASP B 1 111 ? 1.966 -6.977 -5.98 1 92.69 111 ASP B C 1
ATOM 2299 O O . ASP B 1 111 ? 1.677 -7.266 -7.145 1 92.69 111 ASP B O 1
ATOM 2303 N N . PHE B 1 112 ? 1.28 -6.316 -5.16 1 92.31 112 PHE B N 1
ATOM 2304 C CA . PHE B 1 112 ? -0.072 -5.969 -5.582 1 92.31 112 PHE B CA 1
ATOM 2305 C C . PHE B 1 112 ? -0.22 -4.461 -5.746 1 92.31 112 PHE B C 1
ATOM 2307 O O . PHE B 1 112 ? 0.266 -3.693 -4.914 1 92.31 112 PHE B O 1
ATOM 2314 N N . MET B 1 113 ? -0.872 -4.164 -6.77 1 89.31 113 MET B N 1
ATOM 2315 C CA . MET B 1 113 ? -1.349 -2.799 -6.969 1 89.31 113 MET B CA 1
ATOM 2316 C C . MET B 1 113 ? -2.75 -2.623 -6.398 1 89.31 113 MET B C 1
ATOM 2318 O O . MET B 1 113 ? -3.74 -2.715 -7.125 1 89.31 113 MET B O 1
ATOM 2322 N N . VAL B 1 114 ? -2.824 -2.24 -5.191 1 87.81 114 VAL B N 1
ATOM 2323 C CA . VAL B 1 114 ? -4.07 -2.211 -4.434 1 87.81 114 VAL B CA 1
ATOM 2324 C C . VAL B 1 114 ? -5.008 -1.157 -5.02 1 87.81 114 VAL B C 1
ATOM 2326 O O . VAL B 1 114 ? -6.227 -1.324 -5 1 87.81 114 VAL B O 1
ATOM 2329 N N . GLU B 1 115 ? -4.406 -0.11 -5.559 1 83.12 115 GLU B N 1
ATOM 2330 C CA . GLU B 1 115 ? -5.227 0.938 -6.156 1 83.12 115 GLU B CA 1
ATOM 2331 C C . GLU B 1 115 ? -6.082 0.387 -7.297 1 83.12 115 GLU B C 1
ATOM 2333 O O . GLU B 1 115 ? -7.227 0.805 -7.48 1 83.12 115 GLU B O 1
ATOM 2338 N N . LYS B 1 116 ? -5.496 -0.579 -8.078 1 86.19 116 LYS B N 1
ATOM 2339 C CA . LYS B 1 116 ? -6.23 -1.203 -9.172 1 86.19 116 LYS B CA 1
ATOM 2340 C C . LYS B 1 116 ? -7.332 -2.121 -8.641 1 86.19 116 LYS B C 1
ATOM 2342 O O . LYS B 1 116 ? -8.398 -2.229 -9.242 1 86.19 116 LYS B O 1
ATOM 2347 N N . LEU B 1 117 ? -7.008 -2.707 -7.504 1 87.62 117 LEU B N 1
ATOM 2348 C CA . LEU B 1 117 ? -7.996 -3.574 -6.871 1 87.62 117 LEU B CA 1
ATOM 2349 C C . LEU B 1 117 ? -9.211 -2.773 -6.426 1 87.62 117 LEU B C 1
ATOM 2351 O O . LEU B 1 117 ? -10.352 -3.141 -6.734 1 87.62 117 LEU B O 1
ATOM 2355 N N . ILE B 1 118 ? -8.93 -1.624 -5.82 1 83.75 118 ILE B N 1
ATOM 2356 C CA . ILE B 1 118 ? -9.992 -0.823 -5.223 1 83.75 118 ILE B CA 1
ATOM 2357 C C . ILE B 1 118 ? -10.797 -0.13 -6.32 1 83.75 118 ILE B C 1
ATOM 2359 O O . ILE B 1 118 ? -11.977 0.174 -6.137 1 83.75 118 ILE B O 1
ATOM 2363 N N . GLN B 1 119 ? -10.164 0.103 -7.449 1 84.38 119 GLN B N 1
ATOM 2364 C CA . GLN B 1 119 ? -10.828 0.777 -8.555 1 84.38 119 GLN B CA 1
ATOM 2365 C C . GLN B 1 119 ? -11.82 -0.154 -9.25 1 84.38 119 GLN B C 1
ATOM 2367 O O . GLN B 1 119 ? -12.703 0.302 -9.984 1 84.38 119 GLN B O 1
ATOM 2372 N N . ASN B 1 120 ? -11.594 -1.454 -9.008 1 86 120 ASN B N 1
ATOM 2373 C CA . ASN B 1 120 ? -12.555 -2.412 -9.555 1 86 120 ASN B CA 1
ATOM 2374 C C . ASN B 1 120 ? -13.898 -2.334 -8.828 1 86 120 ASN B C 1
ATOM 2376 O O . ASN B 1 120 ? -13.953 -2.428 -7.602 1 86 120 ASN B O 1
ATOM 2380 N N . PRO B 1 121 ? -14.93 -2.053 -9.602 1 83.69 121 PRO B N 1
ATOM 2381 C CA . PRO B 1 121 ? -16.234 -1.892 -8.969 1 83.69 121 PRO B CA 1
ATOM 2382 C C . PRO B 1 121 ? -16.641 -3.105 -8.133 1 83.69 121 PRO B C 1
ATOM 2384 O O . PRO B 1 121 ? -17.438 -2.98 -7.199 1 83.69 121 PRO B O 1
ATOM 2387 N N . LYS B 1 122 ? -16.141 -4.281 -8.461 1 87.75 122 LYS B N 1
ATOM 2388 C CA . LYS B 1 122 ? -16.484 -5.504 -7.746 1 87.75 122 LYS B CA 1
ATOM 2389 C C . LYS B 1 122 ? -15.789 -5.574 -6.395 1 87.75 122 LYS B C 1
ATOM 2391 O O . LYS B 1 122 ? -16.172 -6.359 -5.527 1 87.75 122 LYS B O 1
ATOM 2396 N N . PHE B 1 123 ? -14.82 -4.758 -6.188 1 87.81 123 PHE B N 1
ATOM 2397 C CA . PHE B 1 123 ? -14.008 -4.805 -4.977 1 87.81 123 PHE B CA 1
ATOM 2398 C C . PHE B 1 123 ? -14.867 -4.539 -3.742 1 87.81 123 PHE B C 1
ATOM 2400 O O . PHE B 1 123 ? -14.875 -5.34 -2.807 1 87.81 123 PHE B O 1
ATOM 2407 N N . TRP B 1 124 ? -15.57 -3.498 -3.787 1 80.5 124 TRP B N 1
ATOM 2408 C CA . TRP B 1 124 ? -16.375 -3.111 -2.635 1 80.5 124 TRP B CA 1
ATOM 2409 C C . TRP B 1 124 ? -17.516 -4.105 -2.406 1 80.5 124 TRP B C 1
ATOM 2411 O O . TRP B 1 124 ? -17.875 -4.395 -1.262 1 80.5 124 TRP B O 1
ATOM 2421 N N . SER B 1 125 ? -18.031 -4.66 -3.531 1 84.12 125 SER B N 1
ATOM 2422 C CA . SER B 1 125 ? -19.047 -5.699 -3.408 1 84.12 125 SER B CA 1
ATOM 2423 C C . SER B 1 125 ? -18.484 -6.941 -2.729 1 84.12 125 SER B C 1
ATOM 2425 O O . SER B 1 125 ? -19.141 -7.543 -1.877 1 84.12 125 SER B O 1
ATOM 2427 N N . ASP B 1 126 ? -17.266 -7.277 -2.973 1 85.88 126 ASP B N 1
ATOM 2428 C CA . ASP B 1 126 ? -16.641 -8.453 -2.369 1 85.88 126 ASP B CA 1
ATOM 2429 C C . ASP B 1 126 ? -16.312 -8.203 -0.899 1 85.88 126 ASP B C 1
ATOM 2431 O O . ASP B 1 126 ? -16.391 -9.117 -0.078 1 85.88 126 ASP B O 1
ATOM 2435 N N . ILE B 1 127 ? -16.016 -6.992 -0.605 1 80.25 127 ILE B N 1
ATOM 2436 C CA . ILE B 1 127 ? -15.703 -6.633 0.774 1 80.25 127 ILE B CA 1
ATOM 2437 C C . ILE B 1 127 ? -16.984 -6.652 1.612 1 80.25 127 ILE B C 1
ATOM 2439 O O . ILE B 1 127 ? -17.016 -7.242 2.695 1 80.25 127 ILE B O 1
ATOM 2443 N N . VAL B 1 128 ? -18 -6.105 1.081 1 76.75 128 VAL B N 1
ATOM 2444 C CA . VAL B 1 128 ? -19.188 -5.836 1.893 1 76.75 128 VAL B CA 1
ATOM 2445 C C . VAL B 1 128 ? -20.156 -7 1.781 1 76.75 128 VAL B C 1
ATOM 2447 O O . VAL B 1 128 ? -20.781 -7.395 2.771 1 76.75 128 VAL B O 1
ATOM 2450 N N . HIS B 1 129 ? -20.203 -7.617 0.547 1 79.81 129 HIS B N 1
ATOM 2451 C CA . HIS B 1 129 ? -21.312 -8.539 0.303 1 79.81 129 HIS B CA 1
ATOM 2452 C C . HIS B 1 129 ? -20.812 -9.984 0.235 1 79.81 129 HIS B C 1
ATOM 2454 O O . HIS B 1 129 ? -21.578 -10.914 0.499 1 79.81 129 HIS B O 1
ATOM 2460 N N . ASN B 1 130 ? -19.625 -10.172 -0.149 1 78.81 130 ASN B N 1
ATOM 2461 C CA . ASN B 1 130 ? -19.188 -11.539 -0.409 1 78.81 130 ASN B CA 1
ATOM 2462 C C . ASN B 1 130 ? -18.266 -12.047 0.695 1 78.81 130 ASN B C 1
ATOM 2464 O O . ASN B 1 130 ? -17.344 -12.828 0.432 1 78.81 130 ASN B O 1
ATOM 2468 N N . GLY B 1 131 ? -18.359 -11.453 1.923 1 80.19 131 GLY B N 1
ATOM 2469 C CA . GLY B 1 131 ? -17.641 -11.977 3.072 1 80.19 131 GLY B CA 1
ATOM 2470 C C . GLY B 1 131 ? -16.141 -11.727 2.996 1 80.19 131 GLY B C 1
ATOM 2471 O O . GLY B 1 131 ? -15.352 -12.516 3.525 1 80.19 131 GLY B O 1
ATOM 2472 N N . MET B 1 132 ? -15.742 -10.844 2.111 1 84.69 132 MET B N 1
ATOM 2473 C CA . MET B 1 132 ? -14.344 -10.461 1.979 1 84.69 132 MET B CA 1
ATOM 2474 C C . MET B 1 132 ? -13.523 -11.586 1.361 1 84.69 132 MET B C 1
ATOM 2476 O O . MET B 1 132 ? -12.422 -11.891 1.827 1 84.69 132 MET B O 1
ATOM 2480 N N . VAL B 1 133 ? -14.188 -12.305 0.485 1 90.62 133 VAL B N 1
ATOM 2481 C CA . VAL B 1 133 ? -13.516 -13.352 -0.282 1 90.62 133 VAL B CA 1
ATOM 2482 C C . VAL B 1 133 ? -13.102 -12.812 -1.647 1 90.62 133 VAL B C 1
ATOM 2484 O O . VAL B 1 133 ? -13.93 -12.258 -2.381 1 90.62 133 VAL B O 1
ATOM 2487 N N . PHE B 1 134 ? -11.867 -12.938 -1.934 1 92.44 134 PHE B N 1
ATOM 2488 C CA . PHE B 1 134 ? -11.328 -12.461 -3.201 1 92.44 134 PHE B CA 1
ATOM 2489 C C . PHE B 1 134 ? -10.922 -13.641 -4.086 1 92.44 134 PHE B C 1
ATOM 2491 O O . PHE B 1 134 ? -10.133 -14.492 -3.676 1 92.44 134 PHE B O 1
ATOM 2498 N N . ASN B 1 135 ? -11.445 -13.664 -5.242 1 94.19 135 ASN B N 1
ATOM 2499 C CA . ASN B 1 135 ? -11.078 -14.672 -6.234 1 94.19 135 ASN B CA 1
ATOM 2500 C C . ASN B 1 135 ? -10.125 -14.102 -7.277 1 94.19 135 ASN B C 1
ATOM 2502 O O . ASN B 1 135 ? -10.477 -13.18 -8.016 1 94.19 135 ASN B O 1
ATOM 2506 N N . LEU B 1 136 ? -9 -14.648 -7.301 1 95.88 136 LEU B N 1
ATOM 2507 C CA . LEU B 1 136 ? -7.941 -14.18 -8.188 1 95.88 136 LEU B CA 1
ATOM 2508 C C . LEU B 1 136 ? -7.531 -15.273 -9.172 1 95.88 136 LEU B C 1
ATOM 2510 O O . LEU B 1 136 ? -7.766 -16.453 -8.922 1 95.88 136 LEU B O 1
ATOM 2514 N N . THR B 1 137 ? -7.035 -14.859 -10.25 1 96.38 137 THR B N 1
ATOM 2515 C CA . THR B 1 137 ? -6.414 -15.766 -11.211 1 96.38 137 THR B CA 1
ATOM 2516 C C . THR B 1 137 ? -4.965 -15.359 -11.469 1 96.38 137 THR B C 1
ATOM 2518 O O . THR B 1 137 ? -4.625 -14.18 -11.422 1 96.38 137 THR B O 1
ATOM 2521 N N . SER B 1 138 ? -4.172 -16.328 -11.656 1 96.69 138 SER B N 1
ATOM 2522 C CA . SER B 1 138 ? -2.773 -16.047 -11.969 1 96.69 138 SER B CA 1
ATOM 2523 C C . SER B 1 138 ? -2.293 -16.859 -13.164 1 96.69 138 SER B C 1
ATOM 2525 O O . SER B 1 138 ? -2.744 -17.984 -13.383 1 96.69 138 SER B O 1
ATOM 2527 N N . THR B 1 139 ? -1.432 -16.281 -13.938 1 96.06 139 THR B N 1
ATOM 2528 C CA . THR B 1 139 ? -0.798 -16.938 -15.07 1 96.06 139 THR B CA 1
ATOM 2529 C C . THR B 1 139 ? 0.709 -16.703 -15.062 1 96.06 139 THR B C 1
ATOM 2531 O O . THR B 1 139 ? 1.166 -15.602 -14.766 1 96.06 139 THR B O 1
ATOM 2534 N N . THR B 1 140 ? 1.366 -17.703 -15.336 1 96.5 140 THR B N 1
ATOM 2535 C CA . THR B 1 140 ? 2.82 -17.609 -15.367 1 96.5 140 THR B CA 1
ATOM 2536 C C . THR B 1 140 ? 3.395 -18.469 -16.484 1 96.5 140 THR B C 1
ATOM 2538 O O . THR B 1 140 ? 2.883 -19.562 -16.766 1 96.5 140 THR B O 1
ATOM 2541 N N . GLU B 1 141 ? 4.383 -17.922 -17.109 1 96.69 141 GLU B N 1
ATOM 2542 C CA . GLU B 1 141 ? 5.176 -18.656 -18.109 1 96.69 141 GLU B CA 1
ATOM 2543 C C . GLU B 1 141 ? 6.637 -18.75 -17.672 1 96.69 141 GLU B C 1
ATOM 2545 O O . GLU B 1 141 ? 7.27 -17.734 -17.375 1 96.69 141 GLU B O 1
ATOM 2550 N N . LEU B 1 142 ? 7.098 -19.953 -17.734 1 96.44 142 LEU B N 1
ATOM 2551 C CA . LEU B 1 142 ? 8.484 -20.188 -17.344 1 96.44 142 LEU B CA 1
ATOM 2552 C C . LEU B 1 142 ? 9.273 -20.781 -18.516 1 96.44 142 LEU B C 1
ATOM 2554 O O . LEU B 1 142 ? 9.359 -22 -18.641 1 96.44 142 LEU B O 1
ATOM 2558 N N . PRO B 1 143 ? 9.867 -19.953 -19.297 1 97.31 143 PRO B N 1
ATOM 2559 C CA . PRO B 1 143 ? 10.742 -20.484 -20.344 1 97.31 143 PRO B CA 1
ATOM 2560 C C . PRO B 1 143 ? 12.055 -21.031 -19.797 1 97.31 143 PRO B C 1
ATOM 2562 O O . PRO B 1 143 ? 12.602 -20.484 -18.828 1 97.31 143 PRO B O 1
ATOM 2565 N N . GLY B 1 144 ? 12.438 -22.078 -20.406 1 97 144 GLY B N 1
ATOM 2566 C CA . GLY B 1 144 ? 13.68 -22.688 -19.969 1 97 144 GLY B CA 1
ATOM 2567 C C . GLY B 1 144 ? 14.133 -23.828 -20.844 1 97 144 GLY B C 1
ATOM 2568 O O . GLY B 1 144 ? 13.844 -23.844 -22.047 1 97 144 GLY B O 1
ATOM 2569 N N . LYS B 1 145 ? 15 -24.641 -20.266 1 95.94 145 LYS B N 1
ATOM 2570 C CA . LYS B 1 145 ? 15.555 -25.781 -20.969 1 95.94 145 LYS B CA 1
ATOM 2571 C C . LYS B 1 145 ? 15.352 -27.078 -20.172 1 95.94 145 LYS B C 1
ATOM 2573 O O . LYS B 1 145 ? 15.664 -27.125 -18.984 1 95.94 145 LYS B O 1
ATOM 2578 N N . ALA B 1 146 ? 14.781 -28.047 -20.891 1 94.44 146 ALA B N 1
ATOM 2579 C CA . ALA B 1 146 ? 14.742 -29.391 -20.328 1 94.44 146 ALA B CA 1
ATOM 2580 C C . ALA B 1 146 ? 16.047 -30.141 -20.594 1 94.44 146 ALA B C 1
ATOM 2582 O O . ALA B 1 146 ? 16.547 -30.125 -21.719 1 94.44 146 ALA B O 1
ATOM 2583 N N . ILE B 1 147 ? 16.5 -30.734 -19.594 1 92.94 147 ILE B N 1
ATOM 2584 C CA . ILE B 1 147 ? 17.781 -31.406 -19.703 1 92.94 147 ILE B CA 1
ATOM 2585 C C . ILE B 1 147 ? 17.609 -32.906 -19.391 1 92.94 147 ILE B C 1
ATOM 2587 O O . ILE B 1 147 ? 17.203 -33.281 -18.297 1 92.94 147 ILE B O 1
ATOM 2591 N N . VAL B 1 148 ? 18 -33.719 -20.406 1 87.06 148 VAL B N 1
ATOM 2592 C CA . VAL B 1 148 ? 17.922 -35.156 -20.234 1 87.06 148 VAL B CA 1
ATOM 2593 C C . VAL B 1 148 ? 19.328 -35.75 -20.188 1 87.06 148 VAL B C 1
ATOM 2595 O O . VAL B 1 148 ? 20.141 -35.469 -21.078 1 87.06 148 VAL B O 1
ATOM 2598 N N . LEU B 1 149 ? 19.656 -36.5 -19.203 1 80.69 149 LEU B N 1
ATOM 2599 C CA . LEU B 1 149 ? 20.922 -37.219 -19.031 1 80.69 149 LEU B CA 1
ATOM 2600 C C . LEU B 1 149 ? 22.094 -36.219 -19.141 1 80.69 149 LEU B C 1
ATOM 2602 O O . LEU B 1 149 ? 23.141 -36.562 -19.703 1 80.69 149 LEU B O 1
ATOM 2606 N N . LYS B 1 150 ? 21.969 -34.938 -18.812 1 81.19 150 LYS B N 1
ATOM 2607 C CA . LYS B 1 150 ? 22.984 -33.875 -18.766 1 81.19 150 LYS B CA 1
ATOM 2608 C C . LYS B 1 150 ? 23.406 -33.438 -20.172 1 81.19 150 LYS B C 1
ATOM 2610 O O . LYS B 1 150 ? 24.047 -32.406 -20.344 1 81.19 150 LYS B O 1
ATOM 2615 N N . TYR B 1 151 ? 22.969 -34.156 -21.25 1 84.75 151 TYR B N 1
ATOM 2616 C CA . TYR B 1 151 ? 23.547 -33.906 -22.562 1 84.75 151 TYR B CA 1
ATOM 2617 C C . TYR B 1 151 ? 22.5 -33.344 -23.516 1 84.75 151 TYR B C 1
ATOM 2619 O O . TYR B 1 151 ? 22.828 -32.562 -24.406 1 84.75 151 TYR B O 1
ATOM 2627 N N . ILE B 1 152 ? 21.391 -33.75 -23.453 1 86.44 152 ILE B N 1
ATOM 2628 C CA . ILE B 1 152 ? 20.359 -33.281 -24.359 1 86.44 152 ILE B CA 1
ATOM 2629 C C . ILE B 1 152 ? 19.594 -32.125 -23.719 1 86.44 152 ILE B C 1
ATOM 2631 O O . ILE B 1 152 ? 18.969 -32.281 -22.672 1 86.44 152 ILE B O 1
ATOM 2635 N N . LYS B 1 153 ? 19.672 -31.031 -24.391 1 91.31 153 LYS B N 1
ATOM 2636 C CA . LYS B 1 153 ? 18.953 -29.844 -23.906 1 91.31 153 LYS B CA 1
ATOM 2637 C C . LYS B 1 153 ? 17.906 -29.391 -24.922 1 91.31 153 LYS B C 1
ATOM 2639 O O . LYS B 1 153 ? 18.219 -29.172 -26.094 1 91.31 153 LYS B O 1
ATOM 2644 N N . VAL B 1 154 ? 16.734 -29.328 -24.469 1 91.19 154 VAL B N 1
ATOM 2645 C CA . VAL B 1 154 ? 15.625 -28.938 -25.344 1 91.19 154 VAL B CA 1
ATOM 2646 C C . VAL B 1 154 ? 14.906 -27.719 -24.766 1 91.19 154 VAL B C 1
ATOM 2648 O O . VAL B 1 154 ? 14.617 -27.688 -23.562 1 91.19 154 VAL B O 1
ATOM 2651 N N . GLU B 1 155 ? 14.633 -26.75 -25.578 1 95.06 155 GLU B N 1
ATOM 2652 C CA . GLU B 1 155 ? 13.883 -25.578 -25.141 1 95.06 155 GLU B CA 1
ATOM 2653 C C . GLU B 1 155 ? 12.445 -25.953 -24.781 1 95.06 155 GLU B C 1
ATOM 2655 O O . GLU B 1 155 ? 11.789 -26.703 -25.5 1 95.06 155 GLU B O 1
ATOM 2660 N N . ALA B 1 156 ? 12.055 -25.469 -23.719 1 95.75 156 ALA B N 1
ATOM 2661 C CA . ALA B 1 156 ? 10.695 -25.75 -23.266 1 95.75 156 ALA B CA 1
ATOM 2662 C C . ALA B 1 156 ? 10.125 -24.562 -22.484 1 95.75 156 ALA B C 1
ATOM 2664 O O . ALA B 1 156 ? 10.875 -23.703 -22.016 1 95.75 156 ALA B O 1
ATOM 2665 N N . VAL B 1 157 ? 8.812 -24.469 -22.453 1 96.12 157 VAL B N 1
ATOM 2666 C CA . VAL B 1 157 ? 8.109 -23.453 -21.688 1 96.12 157 VAL B CA 1
ATOM 2667 C C . VAL B 1 157 ? 7.07 -24.109 -20.781 1 96.12 157 VAL B C 1
ATOM 2669 O O . VAL B 1 157 ? 6.215 -24.859 -21.25 1 96.12 157 VAL B O 1
ATOM 2672 N N . ALA B 1 158 ? 7.23 -23.891 -19.516 1 96.31 158 ALA B N 1
ATOM 2673 C CA . ALA B 1 158 ? 6.207 -24.344 -18.578 1 96.31 158 ALA B CA 1
ATOM 2674 C C . ALA B 1 158 ? 5.172 -23.25 -18.328 1 96.31 158 ALA B C 1
ATOM 2676 O O . ALA B 1 158 ? 5.523 -22.125 -17.953 1 96.31 158 ALA B O 1
ATOM 2677 N N . ASN B 1 159 ? 3.916 -23.562 -18.5 1 96.62 159 ASN B N 1
ATOM 2678 C CA . ASN B 1 159 ? 2.809 -22.641 -18.219 1 96.62 159 ASN B CA 1
ATOM 2679 C C . ASN B 1 159 ? 2.021 -23.078 -16.984 1 96.62 159 ASN B C 1
ATOM 2681 O O . ASN B 1 159 ? 1.81 -24.266 -16.766 1 96.62 159 ASN B O 1
ATOM 2685 N N . CYS B 1 160 ? 1.652 -22.109 -16.266 1 96.88 160 CYS B N 1
ATOM 2686 C CA . CYS B 1 160 ? 0.862 -22.391 -15.078 1 96.88 160 CYS B CA 1
ATOM 2687 C C . CYS B 1 160 ? -0.257 -21.359 -14.914 1 96.88 160 CYS B C 1
ATOM 2689 O O . CYS B 1 160 ? -0.022 -20.156 -15.016 1 96.88 160 CYS B O 1
ATOM 2691 N N . SER B 1 161 ? -1.462 -21.828 -14.688 1 97.06 161 SER B N 1
ATOM 2692 C CA . SER B 1 161 ? -2.617 -20.984 -14.367 1 97.06 161 SER B CA 1
ATOM 2693 C C . SER B 1 161 ? -3.246 -21.406 -13.047 1 97.06 161 SER B C 1
ATOM 2695 O O . SER B 1 161 ? -3.473 -22.594 -12.805 1 97.06 161 SER B O 1
ATOM 2697 N N . CYS B 1 162 ? -3.537 -20.453 -12.242 1 96.44 162 CYS B N 1
ATOM 2698 C CA . CYS B 1 162 ? -4.07 -20.766 -10.922 1 96.44 162 CYS B CA 1
ATOM 2699 C C . CYS B 1 162 ? -5.328 -19.953 -10.633 1 96.44 162 CYS B C 1
ATOM 2701 O O . CYS B 1 162 ? -5.406 -18.766 -10.992 1 96.44 162 CYS B O 1
ATOM 2703 N N . ASP B 1 163 ? -6.254 -20.609 -10.023 1 96 163 ASP B N 1
ATOM 2704 C CA . ASP B 1 163 ? -7.371 -19.938 -9.359 1 96 163 ASP B CA 1
ATOM 2705 C C . ASP B 1 163 ? -7.137 -19.844 -7.848 1 96 163 ASP B C 1
ATOM 2707 O O . ASP B 1 163 ? -6.988 -20.875 -7.176 1 96 163 ASP B O 1
ATOM 2711 N N . ILE B 1 164 ? -7.137 -18.719 -7.43 1 94.38 164 ILE B N 1
ATOM 2712 C CA . ILE B 1 164 ? -6.816 -18.5 -6.023 1 94.38 164 ILE B CA 1
ATOM 2713 C C . ILE B 1 164 ? -7.988 -17.797 -5.328 1 94.38 164 ILE B C 1
ATOM 2715 O O . ILE B 1 164 ? -8.508 -16.797 -5.828 1 94.38 164 ILE B O 1
ATOM 2719 N N . SER B 1 165 ? -8.383 -18.344 -4.254 1 93.44 165 SER B N 1
ATOM 2720 C CA . SER B 1 165 ? -9.414 -17.734 -3.426 1 93.44 165 SER B CA 1
ATOM 2721 C C . SER B 1 165 ? -8.875 -17.359 -2.049 1 93.44 165 SER B C 1
ATOM 2723 O O . SER B 1 165 ? -8.352 -18.219 -1.332 1 93.44 165 SER B O 1
ATOM 2725 N N . ILE B 1 166 ? -8.984 -16.094 -1.746 1 90.62 166 ILE B N 1
ATOM 2726 C CA . ILE B 1 166 ? -8.492 -15.602 -0.46 1 90.62 166 ILE B CA 1
ATOM 2727 C C . ILE B 1 166 ? -9.664 -15.141 0.399 1 90.62 166 ILE B C 1
ATOM 2729 O O . ILE B 1 166 ? -10.461 -14.297 -0.026 1 90.62 166 ILE B O 1
ATOM 2733 N N . ASN B 1 167 ? -9.719 -15.703 1.501 1 89.62 167 ASN B N 1
ATOM 2734 C CA . ASN B 1 167 ? -10.688 -15.25 2.502 1 89.62 167 ASN B CA 1
ATOM 2735 C C . ASN B 1 167 ? -10.008 -14.477 3.623 1 89.62 167 ASN B C 1
ATOM 2737 O O . ASN B 1 167 ? -9.328 -15.055 4.473 1 89.62 167 ASN B O 1
ATOM 2741 N N . ILE B 1 168 ? -10.305 -13.219 3.668 1 83.69 168 I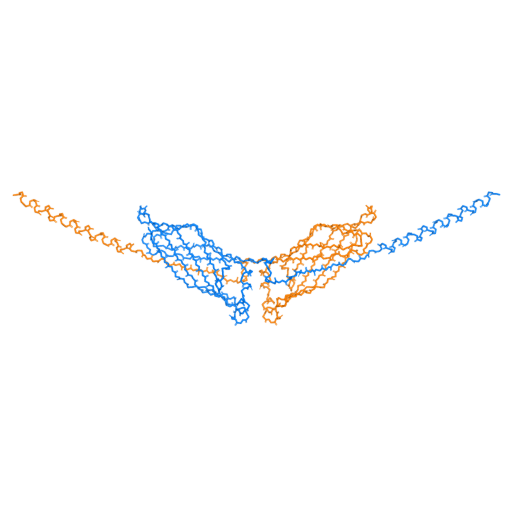LE B N 1
ATOM 2742 C CA . ILE B 1 168 ? -9.602 -12.336 4.594 1 83.69 168 ILE B CA 1
ATOM 2743 C C . ILE B 1 168 ? -10.086 -12.594 6.02 1 83.69 168 ILE B C 1
ATOM 2745 O O . ILE B 1 168 ? -9.289 -12.594 6.961 1 83.69 168 ILE B O 1
ATOM 2749 N N . THR B 1 169 ? -11.312 -12.945 6.195 1 81.94 169 THR B N 1
ATOM 2750 C CA . THR B 1 169 ? -11.898 -13.125 7.52 1 81.94 169 THR B CA 1
ATOM 2751 C C . THR B 1 169 ? -11.352 -14.383 8.188 1 81.94 169 THR B C 1
ATOM 2753 O O . THR B 1 169 ? -11.016 -14.367 9.367 1 81.94 169 THR B O 1
ATOM 2756 N N . SER B 1 170 ? -11.203 -15.398 7.426 1 85.5 170 SER B N 1
ATOM 2757 C CA . SER B 1 170 ? -10.75 -16.672 7.984 1 85.5 170 SER B CA 1
ATOM 2758 C C . SER B 1 170 ? -9.25 -16.859 7.773 1 85.5 170 SER B C 1
ATOM 2760 O O . SER B 1 170 ? -8.68 -17.859 8.227 1 85.5 170 SER B O 1
ATOM 2762 N N . ASN B 1 171 ? -8.672 -15.977 7.098 1 86.19 171 ASN B N 1
ATOM 2763 C CA . ASN B 1 171 ? -7.258 -16.078 6.777 1 86.19 171 ASN B CA 1
ATOM 2764 C C . ASN B 1 171 ? -6.945 -17.375 6.027 1 86.19 171 ASN B C 1
ATOM 2766 O O . ASN B 1 171 ? -5.969 -18.062 6.34 1 86.19 171 ASN B O 1
ATOM 2770 N N . THR B 1 172 ? -7.793 -17.734 5.125 1 87.38 172 THR B N 1
ATOM 2771 C CA . THR B 1 172 ? -7.594 -18.953 4.363 1 87.38 172 THR B CA 1
ATOM 2772 C C . THR B 1 172 ? -7.309 -18.641 2.896 1 87.38 172 THR B C 1
ATOM 2774 O O . THR B 1 172 ? -7.852 -17.672 2.348 1 87.38 172 THR B O 1
ATOM 2777 N N . VAL B 1 173 ? -6.473 -19.484 2.357 1 90.5 173 VAL B N 1
ATOM 2778 C CA . VAL B 1 173 ? -6.129 -19.359 0.944 1 90.5 173 VAL B CA 1
ATOM 2779 C C . VAL B 1 173 ? -6.293 -20.719 0.262 1 90.5 173 VAL B C 1
ATOM 2781 O O . VAL B 1 173 ? -5.793 -21.734 0.757 1 90.5 173 VAL B O 1
ATOM 2784 N N . GLU B 1 174 ? -7.074 -20.703 -0.742 1 91.31 174 GLU B N 1
ATOM 2785 C CA . GLU B 1 174 ? -7.223 -21.891 -1.589 1 91.31 174 GLU B CA 1
ATOM 2786 C C . GLU B 1 174 ? -6.695 -21.625 -2.996 1 91.31 174 GLU B C 1
ATOM 2788 O O . GLU B 1 174 ? -6.918 -20.547 -3.559 1 91.31 174 GLU B O 1
ATOM 2793 N N . SER B 1 175 ? -5.957 -22.594 -3.469 1 93.5 175 SER B N 1
ATOM 2794 C CA . SER B 1 175 ? -5.422 -22.438 -4.816 1 93.5 175 SER B CA 1
ATOM 2795 C C . SER B 1 175 ? -5.602 -23.734 -5.621 1 93.5 175 SER B C 1
ATOM 2797 O O . SER B 1 175 ? -5.492 -24.828 -5.078 1 93.5 175 SER B O 1
ATOM 2799 N N . ASN B 1 176 ? -6.016 -23.562 -6.832 1 95 176 ASN B N 1
ATOM 2800 C CA . ASN B 1 176 ? -6.078 -24.609 -7.844 1 95 176 ASN B CA 1
ATOM 2801 C C . ASN B 1 176 ? -5.289 -24.234 -9.094 1 95 176 ASN B C 1
ATOM 2803 O O . ASN B 1 176 ? -5.648 -23.297 -9.797 1 95 176 ASN B O 1
ATOM 2807 N N . CYS B 1 177 ? -4.305 -25.078 -9.312 1 96.25 177 CYS B N 1
ATOM 2808 C CA . CYS B 1 177 ? -3.4 -24.703 -10.391 1 96.25 177 CYS B CA 1
ATOM 2809 C C . CYS B 1 177 ? -3.346 -25.797 -11.461 1 96.25 177 CYS B C 1
ATOM 2811 O O . CYS B 1 177 ? -3.422 -26.984 -11.141 1 96.25 177 CYS B O 1
ATOM 2813 N N . ILE B 1 178 ? -3.217 -25.375 -12.672 1 96.81 178 ILE B N 1
ATOM 2814 C CA . ILE B 1 178 ? -2.996 -26.25 -13.82 1 96.81 178 ILE B CA 1
ATOM 2815 C C . ILE B 1 178 ? -1.694 -25.859 -14.523 1 96.81 178 ILE B C 1
ATOM 2817 O O . ILE B 1 178 ? -1.468 -24.688 -14.812 1 96.81 178 ILE B O 1
ATOM 2821 N N . SER B 1 179 ? -0.898 -26.844 -14.711 1 96.81 179 SER B N 1
ATOM 2822 C CA . SER B 1 179 ? 0.391 -26.578 -15.344 1 96.81 179 SER B CA 1
ATOM 2823 C C . SER B 1 179 ? 0.614 -27.484 -16.547 1 96.81 179 SER B C 1
ATOM 2825 O O . SER B 1 179 ? 0.189 -28.641 -16.547 1 96.81 179 SER B O 1
ATOM 2827 N N . ARG B 1 180 ? 1.264 -26.906 -17.531 1 95.69 180 ARG B N 1
ATOM 2828 C CA . ARG B 1 180 ? 1.601 -27.609 -18.766 1 95.69 180 ARG B CA 1
ATOM 2829 C C . ARG B 1 180 ? 3.004 -27.25 -19.25 1 95.69 180 ARG B C 1
ATOM 2831 O O . ARG B 1 180 ? 3.439 -26.109 -19.078 1 95.69 180 ARG B O 1
ATOM 2838 N N . ILE B 1 181 ? 3.613 -28.234 -19.828 1 94.94 181 ILE B N 1
ATOM 2839 C CA . ILE B 1 181 ? 4.934 -27.969 -20.391 1 94.94 181 ILE B CA 1
ATOM 2840 C C . ILE B 1 181 ? 4.902 -28.219 -21.891 1 94.94 181 ILE B C 1
ATOM 2842 O O . ILE B 1 181 ? 4.273 -29.156 -22.375 1 94.94 181 ILE B O 1
ATOM 2846 N N . LYS B 1 182 ? 5.457 -27.312 -22.641 1 92.81 182 LYS B N 1
ATOM 2847 C CA . LYS B 1 182 ? 5.566 -27.406 -24.094 1 92.81 182 LYS B CA 1
ATOM 2848 C C . LYS B 1 182 ? 7.023 -27.391 -24.531 1 92.81 182 LYS B C 1
ATOM 2850 O O . LYS B 1 182 ? 7.836 -26.625 -24 1 92.81 182 LYS B O 1
ATOM 2855 N N . PHE B 1 183 ? 7.293 -28.203 -25.5 1 91.06 183 PHE B N 1
ATOM 2856 C CA . PHE B 1 183 ? 8.648 -28.312 -26.031 1 91.06 183 PHE B CA 1
ATOM 2857 C C . PHE B 1 183 ? 8.719 -27.75 -27.453 1 91.06 183 PHE B C 1
ATOM 2859 O O . PHE B 1 183 ? 7.727 -27.75 -28.172 1 91.06 183 PHE B O 1
ATOM 2866 N N . PHE B 1 184 ? 9.875 -27.188 -27.766 1 86.06 184 PHE B N 1
ATOM 2867 C CA . PHE B 1 184 ? 10.07 -26.594 -29.078 1 86.06 184 PHE B CA 1
ATOM 2868 C C . PHE B 1 184 ? 11.305 -27.172 -29.75 1 86.06 184 PHE B C 1
ATOM 2870 O O . PHE B 1 184 ? 12.242 -27.594 -29.078 1 86.06 184 PHE B O 1
#

Sequence (368 aa):
MARGLKFCLIISAVFLITVSIVILTLILTIFKPKDPTISVSLPHFNLLSPNITMNMTLPMVITILNPNYGSFKYQNSIGYVAYYDTIVGNIPIESQFVPARSEINVTTNADFMVEKLIQNPKFWSDIVHNGMVFNLTSTTELPGKAIVLKYIKVEAVANCSCDISINITSNTVESNCISRIKFFMARGLKFCLIISAVFLITVSIVILTLILTIFKPKDPTISVSLPHFNLLSPNITMNMTLPMVITILNPNYGSFKYQNSIGYVAYYDTIVGNIPIESQFVPARSEINVTTNADFMVEKLIQNPKFWSDIVHNGMVFNLTSTTELPGKAIVLKYIKVEAVANCSCDISINITSNTVESNCISRIKFF

Secondary structure (DSSP, 8-state):
-HHHHHHHHHHHHHHHHHHHHHHHHHHHHHT-----EEEEE-TT--TT-TT-EEEEEEEEEEEEEE-SSSEEEEPPEEEEEEETTEEEEEEEE--EEE-TTEEEEEEEEEEEEHHHHHHSHHHHHHHHTSTTEEEEEEEEEEEEEEEETTTEEEEEEEEEEEEEEEETTTTEEEEEEEEEEEE-/-HHHHHHHHHHHHHHHHHHHHHHHHHHHHHTPPPPPEEEEE-TT--TT-TT-EEEEEEEEEEEEEE-SSSEEEEPPEEEEEEETTEEEEEEEE--EEE-TTEEEEEEEEEEEEHHHHHHSHHHHHHHHTSTTEEEEEEEEEEEEEEEETTTEEEEEEEEEEEEEEEETTTTEEEEEEEEEEEE-

InterPro domains:
  IPR055301 Late embryogenesis abundant protein Lea14-like_2 [PTHR31852] (10-169)

Nearest PDB structures (foldseek):
  8b7d-assembly1_A  TM=4.710E-01  e=3.488E-05  Homo sapiens
  8b7d-assembly1_A  TM=4.700E-01  e=3.488E-05  Homo sapiens

Organism: Vicia faba (NCBI:txid3906)

Radius of gyration: 37.46 Å; Cα contacts (8 Å, |Δi|>4): 815; chains: 2; bounding box: 54×158×79 Å

Foldseek 3Di:
DVVVVVVVVVVVVVVVVVVVVVVVVVVCVVVPDDDDDDDDDDPPDDLLDPVDWDKDKDKDKDKDFAAAQWKKWWAWWKKFKDFPRHTFKIWTDHIDIGHHRDMDIDITMIMGGVSSLVNPPCNVCCVPPVQVKTKMKMKIKTWTWIGHPNPDTWTKIKIKMKIWIAHPVVRDIDIDMDMDMGTD/DVVVVVVVVVVVVVVVVVVVVVVVVVVCVVVPDDDDDDDDDDPPDDLLDPVDWDKDKDKDKDKDFAAAQWKKWWAWWKKFKDFPRHTFKIWTDHIDIGHHRDMDIDITMIMGGVSSLVNPPCNVCCVPPVQVKTKMKMKIKTWTWIGHPNPDTWTKIKIKMKIWIAHPVVRDIDIDMDMDMGTD